Protein AF-A0A820Y041-F1 (afdb_monomer_lite)

Sequence (240 aa):
MIFIFSNISIIIFVLIKSSITKQNASIDPLYITEYFHLISTIDKPLHLKKHYGMQESSIDFYPGTMNIILSVPHDGNLRSNLPTRPKYACRKSNSTNKKCYYQNPCVSPLFKIDSKLCSIRHGRDKNTRLLALALRYELNQLLQLKPFVIINKLERSKVDMNRFIDEGTFGASNSMHAWMRYHFYLRHARELIMNNENNYGGKGLLFDIHSQDHEERWVELGYMLTSRQLSTKDYTLKSS

Foldseek 3Di:
DDDDDDDDDDPPPPPPPPPPDDDPPPPPPVVLVVVLVVLCVVFDFDDPPDDDDDPDQQKGKGAWQDQEEEEAQFQADDDDPFDFQDQFFKDAPPDPDLDGFLAPPADPPGIDTDNPRGGDDQDGQHCLVVVQSVVQVVCCVVPVTGHIYMHRNHGQRRAGLPDDLCSRHNPGSSNSSSSVVSVVSVVVNLVVLLVPCVRRVSDHYYDHGGHDDDPVPDDDDDPVDDPVRVVVPPPDPDRD

Structure (mmCIF, N/CA/C/O backbone):
data_AF-A0A820Y041-F1
#
_entry.id   AF-A0A820Y041-F1
#
loop_
_atom_site.group_PDB
_atom_site.id
_atom_site.type_symbol
_atom_site.label_atom_id
_atom_site.label_alt_id
_atom_site.label_comp_id
_atom_site.label_asym_id
_atom_site.label_entity_id
_atom_site.label_seq_id
_atom_site.pdbx_PDB_ins_code
_atom_site.Cartn_x
_atom_site.Cartn_y
_atom_site.Cartn_z
_atom_site.occupancy
_atom_site.B_iso_or_equiv
_atom_site.auth_seq_id
_atom_site.auth_comp_id
_atom_site.auth_asym_id
_atom_site.auth_atom_id
_atom_site.pdbx_PDB_model_num
ATOM 1 N N . MET A 1 1 ? 4.220 -18.882 5.326 1.00 23.16 1 MET A N 1
ATOM 2 C CA . MET A 1 1 ? 4.325 -19.599 6.609 1.00 23.16 1 MET A CA 1
ATOM 3 C C . MET A 1 1 ? 3.838 -18.647 7.688 1.00 23.16 1 MET A C 1
ATOM 5 O O . MET A 1 1 ? 4.535 -17.690 7.994 1.00 23.16 1 MET A O 1
ATOM 9 N N . ILE A 1 2 ? 2.598 -18.820 8.143 1.00 22.50 2 ILE A N 1
ATOM 10 C CA . ILE A 1 2 ? 2.068 -18.155 9.337 1.00 22.50 2 ILE A CA 1
ATOM 11 C C . ILE A 1 2 ? 1.877 -19.277 10.352 1.00 22.50 2 ILE A C 1
ATOM 13 O O . ILE A 1 2 ? 1.166 -20.236 10.067 1.00 22.50 2 ILE A O 1
ATOM 17 N N . PHE A 1 3 ? 2.536 -19.160 11.501 1.00 19.89 3 PHE A N 1
ATOM 18 C CA . PHE A 1 3 ? 2.258 -19.991 12.664 1.00 19.89 3 PHE A CA 1
ATOM 19 C C . PHE A 1 3 ? 1.003 -19.451 13.352 1.00 19.89 3 PHE A C 1
ATOM 21 O O . PHE A 1 3 ? 0.982 -18.298 13.782 1.00 19.89 3 PHE A O 1
ATOM 28 N N . ILE A 1 4 ? -0.033 -20.280 13.470 1.00 26.02 4 ILE A N 1
ATOM 29 C CA . ILE A 1 4 ? -1.162 -20.040 14.372 1.00 26.02 4 ILE A CA 1
ATOM 30 C C . ILE A 1 4 ? -1.213 -21.225 15.332 1.00 26.02 4 ILE A C 1
ATOM 32 O O . ILE A 1 4 ? -1.628 -22.319 14.960 1.00 26.02 4 ILE A O 1
ATOM 36 N N . PHE A 1 5 ? -0.785 -21.008 16.575 1.00 25.42 5 PHE A N 1
ATOM 37 C CA . PHE A 1 5 ? -1.002 -21.964 17.655 1.00 25.42 5 PHE A CA 1
ATOM 38 C C . PHE A 1 5 ? -2.423 -21.816 18.223 1.00 25.42 5 PHE A C 1
ATOM 40 O O . PHE A 1 5 ? -2.766 -20.773 18.789 1.00 25.42 5 PHE A O 1
ATOM 47 N N . SER A 1 6 ? -3.175 -22.913 18.069 1.00 29.62 6 SER A N 1
ATOM 48 C CA . SER A 1 6 ? -4.156 -23.518 18.984 1.00 29.62 6 SER A CA 1
ATOM 49 C C . SER A 1 6 ? -5.445 -22.763 19.362 1.00 29.62 6 SER A C 1
ATOM 51 O O . SER A 1 6 ? -5.428 -21.813 20.138 1.00 29.62 6 SER A O 1
ATOM 53 N N . ASN A 1 7 ? -6.548 -23.372 18.895 1.00 32.34 7 ASN A N 1
ATOM 54 C CA . ASN A 1 7 ? -7.807 -23.700 19.582 1.00 32.34 7 ASN A CA 1
ATOM 55 C C . ASN A 1 7 ? -8.621 -22.566 20.220 1.00 32.34 7 ASN A C 1
ATOM 57 O O . ASN A 1 7 ? -8.485 -22.297 21.405 1.00 32.34 7 ASN A O 1
ATOM 61 N N . ILE A 1 8 ? -9.543 -21.991 19.438 1.00 29.38 8 ILE A N 1
ATOM 62 C CA . ILE A 1 8 ? -10.985 -21.876 19.738 1.00 29.38 8 ILE A CA 1
ATOM 63 C C . ILE A 1 8 ? -11.682 -21.302 18.494 1.00 29.38 8 ILE A C 1
ATOM 65 O O . ILE A 1 8 ? -11.239 -20.323 17.895 1.00 29.38 8 ILE A O 1
ATOM 69 N N . SER A 1 9 ? -12.761 -21.965 18.093 1.00 33.91 9 SER A N 1
ATOM 70 C CA . SER A 1 9 ? -13.627 -21.617 16.972 1.00 33.91 9 SER A CA 1
ATOM 71 C C . SER A 1 9 ? -14.340 -20.284 17.192 1.00 33.91 9 SER A C 1
ATOM 73 O O . SER A 1 9 ? -15.158 -20.180 18.099 1.00 33.91 9 SER A O 1
ATOM 75 N N . ILE A 1 10 ? -14.137 -19.317 16.295 1.00 25.98 10 ILE A N 1
ATOM 76 C CA . ILE A 1 10 ? -15.169 -18.330 15.953 1.00 25.98 10 ILE A CA 1
ATOM 77 C C . ILE A 1 10 ? -15.169 -18.182 14.430 1.00 25.98 10 ILE A C 1
ATOM 79 O O . ILE A 1 10 ? -14.399 -17.424 13.845 1.00 25.98 10 ILE A O 1
ATOM 83 N N . ILE A 1 11 ? -16.048 -18.942 13.779 1.00 28.20 11 ILE A N 1
ATOM 84 C CA . ILE A 1 11 ? -16.504 -18.634 12.426 1.00 28.20 11 ILE A CA 1
ATOM 85 C C . ILE A 1 11 ? -17.482 -17.469 12.585 1.00 28.20 11 ILE A C 1
ATOM 87 O O . ILE A 1 11 ? -18.620 -17.673 13.002 1.00 28.20 11 ILE A O 1
ATOM 91 N N . ILE A 1 12 ? -17.050 -16.241 12.288 1.00 25.02 12 ILE A N 1
ATOM 92 C CA . ILE A 1 12 ? -17.992 -15.130 12.134 1.00 25.02 12 ILE A CA 1
ATOM 93 C C . ILE A 1 12 ? -18.596 -15.248 10.733 1.00 25.02 12 ILE A C 1
ATOM 95 O O . ILE A 1 12 ? -18.034 -14.764 9.753 1.00 25.02 12 ILE A O 1
ATOM 99 N N . PHE A 1 13 ? -19.762 -15.886 10.638 1.00 23.45 13 PHE A N 1
ATOM 100 C CA . PHE A 1 13 ? -20.695 -15.584 9.559 1.00 23.45 13 PHE A CA 1
ATOM 101 C C . PHE A 1 13 ? -21.255 -14.188 9.827 1.00 23.45 13 PHE A C 1
ATOM 103 O O . PHE A 1 13 ? -22.189 -14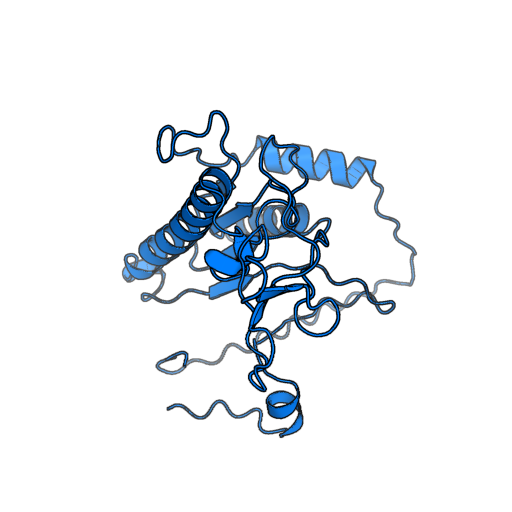.029 10.612 1.00 23.45 13 PHE A O 1
ATOM 110 N N . VAL A 1 14 ? -20.716 -13.164 9.165 1.00 24.89 14 VAL A N 1
ATOM 111 C CA . VAL A 1 14 ? -21.470 -11.919 9.009 1.00 24.89 14 VAL A CA 1
ATOM 112 C C . VAL A 1 14 ? -22.512 -12.175 7.921 1.00 24.89 14 VAL A C 1
ATOM 114 O O . VAL A 1 14 ? -22.329 -11.835 6.755 1.00 24.89 14 VAL A O 1
ATOM 117 N N . LEU A 1 15 ? -23.620 -12.816 8.294 1.00 24.14 15 LEU A N 1
ATOM 118 C CA . LEU A 1 15 ? -24.849 -12.730 7.515 1.00 24.14 15 LEU A CA 1
ATOM 119 C C . LEU A 1 15 ? -25.420 -11.330 7.741 1.00 24.14 15 LEU A C 1
ATOM 121 O O . LEU A 1 15 ? -26.281 -11.128 8.596 1.00 24.14 15 LEU A O 1
ATOM 125 N N . ILE A 1 16 ? -24.950 -10.350 6.965 1.00 28.28 16 ILE A N 1
ATOM 126 C CA . ILE A 1 16 ? -25.739 -9.137 6.770 1.00 28.28 16 ILE A CA 1
ATOM 127 C C . ILE A 1 16 ? -26.951 -9.584 5.959 1.00 28.28 16 ILE A C 1
ATOM 129 O O . ILE A 1 16 ? -26.890 -9.705 4.736 1.00 28.28 16 ILE A O 1
ATOM 133 N N . LYS A 1 17 ? -28.066 -9.865 6.638 1.00 26.47 17 LYS A N 1
ATOM 134 C CA . LYS A 1 17 ? -29.367 -9.970 5.982 1.00 26.47 17 LYS A CA 1
ATOM 135 C C . LYS A 1 17 ? -29.771 -8.553 5.590 1.00 26.47 17 LYS A C 1
ATOM 137 O O . LYS A 1 17 ? -30.574 -7.905 6.252 1.00 26.47 17 LYS A O 1
ATOM 142 N N . SER A 1 18 ? -29.142 -8.035 4.544 1.00 33.44 18 SER A N 1
ATOM 143 C CA . SER A 1 18 ? -29.555 -6.779 3.962 1.00 33.44 18 SER A CA 1
ATOM 144 C C . SER A 1 18 ? -30.796 -7.109 3.131 1.00 33.44 18 SER A C 1
ATOM 146 O O . SER A 1 18 ? -30.740 -7.669 2.040 1.00 33.44 18 SER A O 1
ATOM 148 N N . SER A 1 19 ? -31.974 -6.814 3.681 1.00 32.97 19 SER A N 1
ATOM 149 C CA . SER A 1 19 ? -33.150 -6.580 2.844 1.00 32.97 19 SER A CA 1
ATOM 150 C C . SER A 1 19 ? -32.958 -5.224 2.166 1.00 32.97 19 SER A C 1
ATOM 152 O O . SER A 1 19 ? -33.725 -4.292 2.384 1.00 32.97 19 SER A O 1
ATOM 154 N N . ILE A 1 20 ? -31.883 -5.084 1.387 1.00 37.28 20 ILE A N 1
ATOM 155 C CA . ILE A 1 20 ? -31.709 -3.951 0.494 1.00 37.28 20 ILE A CA 1
ATOM 156 C C . ILE A 1 20 ? -32.519 -4.324 -0.736 1.00 37.28 20 ILE A C 1
ATOM 158 O O . ILE A 1 20 ? -32.050 -4.970 -1.673 1.00 37.28 20 ILE A O 1
ATOM 162 N N . THR A 1 21 ? -33.793 -3.940 -0.696 1.00 35.72 21 THR A N 1
ATOM 163 C CA . THR A 1 21 ? -34.544 -3.656 -1.914 1.00 35.72 21 THR A CA 1
ATOM 164 C C . THR A 1 21 ? -33.632 -2.872 -2.843 1.00 35.72 21 THR A C 1
ATOM 166 O O . THR A 1 21 ? -33.016 -1.909 -2.391 1.00 35.72 21 THR A O 1
ATOM 169 N N . LYS A 1 22 ? -33.527 -3.301 -4.107 1.00 37.38 22 LYS A N 1
ATOM 170 C CA . LYS A 1 22 ? -32.791 -2.627 -5.185 1.00 37.38 22 LYS A CA 1
ATOM 171 C C . LYS A 1 22 ? -33.136 -1.132 -5.224 1.00 37.38 22 LYS A C 1
ATOM 173 O O . LYS A 1 22 ? -34.007 -0.707 -5.973 1.00 37.38 22 LYS A O 1
ATOM 178 N N . GLN A 1 23 ? -32.442 -0.332 -4.434 1.00 38.75 23 GLN A N 1
ATOM 179 C CA . GLN A 1 23 ? -32.304 1.090 -4.642 1.00 38.75 23 GLN A CA 1
ATOM 180 C C . GLN A 1 23 ? -30.887 1.275 -5.142 1.00 38.75 23 GLN A C 1
ATOM 182 O O . GLN A 1 23 ? -29.922 0.860 -4.501 1.00 38.75 23 GLN A O 1
ATOM 187 N N . ASN A 1 24 ? -30.782 1.882 -6.320 1.00 41.69 24 ASN A N 1
ATOM 188 C CA . ASN A 1 24 ? -29.567 2.539 -6.764 1.00 41.69 24 ASN A CA 1
ATOM 189 C C . ASN A 1 24 ? -29.270 3.662 -5.763 1.00 41.69 24 ASN A C 1
ATOM 191 O O . ASN A 1 24 ? -29.581 4.821 -6.011 1.00 41.69 24 ASN A O 1
ATOM 195 N N . ALA A 1 25 ? -28.732 3.313 -4.597 1.00 44.75 25 ALA A N 1
ATOM 196 C CA . ALA A 1 25 ? -28.224 4.271 -3.642 1.00 44.75 25 ALA A CA 1
ATOM 197 C C . ALA A 1 25 ? -26.898 4.784 -4.205 1.00 44.75 25 ALA A C 1
ATOM 199 O O . ALA A 1 25 ? -25.820 4.287 -3.880 1.00 44.75 25 ALA A O 1
ATOM 200 N N . SER A 1 26 ? -26.973 5.760 -5.110 1.00 50.03 26 SER A N 1
ATOM 201 C CA . SER A 1 26 ? -25.859 6.676 -5.298 1.00 50.03 26 SER A CA 1
ATOM 202 C C . SER A 1 26 ? -25.724 7.436 -3.984 1.00 50.03 26 SER A C 1
ATOM 204 O O . SER A 1 26 ? -26.503 8.348 -3.714 1.00 50.03 26 SER A O 1
ATOM 206 N N . ILE A 1 27 ? -24.804 7.001 -3.123 1.00 58.28 27 ILE A N 1
ATOM 207 C CA . ILE A 1 27 ? -24.465 7.761 -1.922 1.00 58.28 27 ILE A CA 1
ATOM 208 C C . ILE A 1 27 ? -24.014 9.145 -2.398 1.00 58.28 27 ILE A C 1
ATOM 210 O O . ILE A 1 27 ? -23.139 9.239 -3.262 1.00 58.28 27 ILE A O 1
ATOM 214 N N . ASP A 1 28 ? -24.643 10.195 -1.872 1.00 68.81 28 ASP A N 1
ATOM 215 C CA . ASP A 1 28 ? -24.335 11.575 -2.235 1.00 68.81 28 ASP A CA 1
ATOM 216 C C . ASP A 1 28 ? -22.838 11.858 -1.980 1.00 68.81 28 ASP A C 1
ATOM 218 O O . ASP A 1 28 ? -22.362 11.688 -0.849 1.00 68.81 28 ASP A O 1
ATOM 222 N N . PRO A 1 29 ? -22.063 12.274 -3.002 1.00 70.00 29 PRO A N 1
ATOM 223 C CA . PRO A 1 29 ? -20.668 12.667 -2.830 1.00 70.00 29 PRO A CA 1
ATOM 224 C C . PRO A 1 29 ? -20.462 13.732 -1.744 1.00 70.00 29 PRO A C 1
ATOM 226 O O . PRO A 1 29 ? -19.405 13.749 -1.106 1.00 70.00 29 PRO A O 1
ATOM 229 N N . LEU A 1 30 ? -21.455 14.598 -1.511 1.00 72.06 30 LEU A N 1
ATOM 230 C CA . LEU A 1 30 ? -21.412 15.606 -0.456 1.00 72.06 30 LEU A CA 1
ATOM 231 C C . LEU A 1 30 ? -21.472 14.956 0.930 1.00 72.06 30 LEU A C 1
ATOM 233 O O . LEU A 1 30 ? -20.612 15.239 1.761 1.00 72.06 30 LEU A O 1
ATOM 237 N N . TYR A 1 31 ? -22.379 13.997 1.135 1.00 72.44 31 TYR A N 1
ATOM 238 C CA . TYR A 1 31 ? -22.470 13.219 2.375 1.00 72.44 31 TYR A CA 1
ATOM 239 C C . TYR A 1 31 ? -21.168 12.465 2.676 1.00 72.44 31 TYR A C 1
ATOM 241 O O . TYR A 1 31 ? -20.671 12.496 3.800 1.00 72.44 31 TYR A O 1
ATOM 249 N N . ILE A 1 32 ? -20.558 11.835 1.664 1.00 69.00 32 ILE A N 1
ATOM 250 C CA . ILE A 1 32 ? -19.256 11.165 1.823 1.00 69.00 32 ILE A CA 1
ATOM 251 C C . ILE A 1 32 ? -18.174 12.164 2.240 1.00 69.00 32 ILE A C 1
ATOM 253 O O . ILE A 1 32 ? -17.335 11.857 3.088 1.00 69.00 32 ILE A O 1
ATOM 257 N N . THR A 1 33 ? -18.181 13.353 1.639 1.00 73.75 33 THR A N 1
ATOM 258 C CA . THR A 1 33 ? -17.196 14.398 1.926 1.00 73.75 33 THR A CA 1
ATOM 259 C C . THR A 1 33 ? -17.356 14.930 3.346 1.00 73.75 33 THR A C 1
ATOM 261 O O . THR A 1 33 ? -16.364 15.034 4.065 1.00 73.75 33 THR A O 1
ATOM 264 N N . GLU A 1 34 ? -18.585 15.211 3.777 1.00 77.06 34 GLU A N 1
ATOM 265 C CA . GLU A 1 34 ? -18.897 15.668 5.134 1.00 77.06 34 GLU A CA 1
ATOM 266 C C . GLU A 1 34 ? -18.567 14.605 6.183 1.00 77.06 34 GLU A C 1
ATOM 268 O O . GLU A 1 34 ? -17.903 14.902 7.176 1.00 77.06 34 GLU A O 1
ATOM 273 N N . TYR A 1 35 ? -18.941 13.348 5.934 1.00 75.62 35 TYR A N 1
ATOM 274 C CA . TYR A 1 35 ? -18.629 12.227 6.818 1.00 75.62 35 TYR A CA 1
ATOM 275 C C . TYR A 1 35 ? -17.116 11.995 6.928 1.00 75.62 35 TYR A C 1
ATOM 277 O O . TYR A 1 35 ? -16.576 11.851 8.027 1.00 75.62 35 TYR A O 1
ATOM 285 N N . PHE A 1 36 ? -16.390 12.040 5.806 1.00 77.00 36 PHE A N 1
ATOM 286 C CA . PHE A 1 36 ? -14.931 11.955 5.822 1.00 77.00 36 PHE A CA 1
ATOM 287 C C . PHE A 1 36 ? -14.303 13.133 6.575 1.00 77.00 36 PHE A C 1
ATOM 289 O O . PHE A 1 36 ? -13.382 12.939 7.374 1.00 77.00 36 PHE A O 1
ATOM 296 N N . HIS A 1 37 ? -14.811 14.348 6.351 1.00 76.81 37 HIS A N 1
ATOM 297 C CA . HIS A 1 37 ? -14.350 15.533 7.060 1.00 76.81 37 HIS A CA 1
ATOM 298 C C . HIS A 1 37 ? -14.553 15.364 8.571 1.00 76.81 37 HIS A C 1
ATOM 300 O O . HIS A 1 37 ? -13.606 15.592 9.325 1.00 76.81 37 HIS A O 1
ATOM 306 N N . LEU A 1 38 ? -15.723 14.901 9.007 1.00 78.00 38 LEU A N 1
ATOM 307 C CA . LEU A 1 38 ? -16.036 14.642 10.410 1.00 78.00 38 LEU A CA 1
ATOM 308 C C . LEU A 1 38 ? -15.089 13.611 11.041 1.00 78.00 38 LEU A C 1
ATOM 310 O O . LEU A 1 38 ? -14.542 13.849 12.116 1.00 78.00 38 LEU A O 1
ATOM 314 N N . ILE A 1 39 ? -14.837 12.480 10.375 1.00 76.56 39 ILE A N 1
ATOM 315 C CA . ILE A 1 39 ? -13.917 11.467 10.916 1.00 76.56 39 ILE A CA 1
ATOM 316 C C . ILE A 1 39 ? -12.503 12.042 11.047 1.00 76.56 39 ILE A C 1
ATOM 318 O O . ILE A 1 39 ? -11.849 11.863 12.076 1.00 76.56 39 ILE A O 1
ATOM 322 N N . SER A 1 40 ? -12.041 12.767 10.026 1.00 71.06 40 SER A N 1
ATOM 323 C CA . SER A 1 40 ? -10.687 13.331 9.999 1.00 71.06 40 SER A CA 1
ATOM 324 C C . SER A 1 40 ? -10.452 14.463 11.011 1.00 71.06 40 SER A C 1
ATOM 326 O O . SER A 1 40 ? -9.302 14.757 11.344 1.00 71.06 40 SER A O 1
ATOM 328 N N . THR A 1 41 ? -11.506 15.114 11.519 1.00 74.06 41 THR A N 1
ATOM 329 C CA . THR A 1 41 ? -11.378 16.139 12.570 1.00 74.06 41 THR A CA 1
ATOM 330 C C . THR A 1 41 ? -11.326 15.539 13.968 1.00 74.06 41 THR A C 1
ATOM 332 O O . THR A 1 41 ? -10.614 16.075 14.822 1.00 74.06 41 THR A O 1
ATOM 335 N N . ILE A 1 42 ? -12.040 14.432 14.191 1.00 74.94 42 ILE A N 1
ATOM 336 C CA . ILE A 1 42 ? -12.128 13.738 15.483 1.00 74.94 42 ILE A CA 1
ATOM 337 C C . ILE A 1 42 ? -10.889 12.872 15.740 1.00 74.94 42 ILE A C 1
ATOM 339 O O . ILE A 1 42 ? -10.395 12.819 16.867 1.00 74.94 42 ILE A O 1
ATOM 343 N N . ASP A 1 43 ? -10.373 12.193 14.715 1.00 78.19 43 ASP A N 1
ATOM 344 C CA . ASP A 1 43 ? -9.204 11.318 14.822 1.00 78.19 43 ASP A CA 1
ATOM 345 C C . ASP A 1 43 ? -8.083 11.861 13.936 1.00 78.19 43 ASP A C 1
ATOM 347 O O . ASP A 1 43 ? -8.217 11.927 12.714 1.00 78.19 43 ASP A O 1
ATOM 351 N N . LYS A 1 44 ? -6.979 12.290 14.554 1.00 83.25 44 LYS A N 1
ATOM 352 C CA . LYS A 1 44 ? -5.855 12.907 13.844 1.00 83.25 44 LYS A CA 1
ATOM 353 C C . LYS A 1 44 ? -4.671 11.950 13.777 1.00 83.25 44 LYS A C 1
ATOM 355 O O . LYS A 1 44 ? -4.361 11.293 14.774 1.00 83.25 44 LYS A O 1
ATOM 360 N N . PRO A 1 45 ? -3.958 11.906 12.641 1.00 85.44 45 PRO A N 1
ATOM 361 C CA . PRO A 1 45 ? -2.758 11.101 12.540 1.00 85.44 45 PRO A CA 1
ATOM 362 C C . PRO A 1 45 ? -1.655 11.654 13.446 1.00 85.44 45 PRO A C 1
ATOM 364 O O . PRO A 1 45 ? -1.450 12.864 13.571 1.00 85.44 45 PRO A O 1
ATOM 367 N N . LEU A 1 46 ? -0.893 10.744 14.042 1.00 82.62 46 LEU A N 1
ATOM 368 C CA . LEU A 1 46 ? 0.342 11.064 14.727 1.00 82.62 46 LEU A CA 1
ATOM 369 C C . LEU A 1 46 ? 1.430 11.322 13.681 1.00 82.62 46 LEU A C 1
ATOM 371 O O . LEU A 1 46 ? 1.925 10.411 13.014 1.00 82.62 46 LEU A O 1
ATOM 375 N N . HIS A 1 47 ? 1.851 12.575 13.574 1.00 70.50 47 HIS A N 1
ATOM 376 C CA . HIS A 1 47 ? 3.031 12.930 12.803 1.00 70.50 47 HIS A CA 1
ATOM 377 C C . HIS A 1 47 ? 4.256 12.841 13.703 1.00 70.50 47 HIS A C 1
ATOM 379 O O . HIS A 1 47 ? 4.482 13.709 14.547 1.00 70.50 47 HIS A O 1
ATOM 385 N N . LEU A 1 48 ? 5.075 11.807 13.503 1.00 61.38 48 LEU A N 1
ATOM 386 C CA . LEU A 1 48 ? 6.403 11.781 14.105 1.00 61.38 48 LEU A CA 1
ATOM 387 C C . LEU A 1 48 ? 7.226 12.874 13.417 1.00 61.38 48 LEU A C 1
ATOM 389 O O . LEU A 1 48 ? 7.749 12.690 12.315 1.00 61.38 48 LEU A O 1
ATOM 393 N N . LYS A 1 49 ? 7.284 14.058 14.037 1.00 53.69 49 LYS A N 1
ATOM 394 C CA . LYS A 1 49 ? 8.160 15.130 13.571 1.00 53.69 49 LYS A CA 1
ATOM 395 C C . LYS A 1 49 ? 9.593 14.592 13.606 1.00 53.69 49 LYS A C 1
ATOM 397 O O . LYS A 1 49 ? 10.066 14.162 14.651 1.00 53.69 49 LYS A O 1
ATOM 402 N N . LYS A 1 50 ? 10.290 14.720 12.469 1.00 50.56 50 LYS A N 1
ATOM 403 C CA . LYS A 1 50 ? 11.762 14.694 12.367 1.00 50.56 50 LYS A CA 1
ATOM 404 C C . LYS A 1 50 ? 12.463 13.331 12.213 1.00 50.56 50 LYS A C 1
ATOM 406 O O . LYS A 1 50 ? 13.589 13.172 12.670 1.00 50.56 50 LYS A O 1
ATOM 411 N N . HIS A 1 51 ? 11.901 12.399 11.444 1.00 52.81 51 HIS A N 1
ATOM 412 C CA . HIS A 1 51 ? 12.717 11.339 10.832 1.00 52.81 51 HIS A CA 1
ATOM 413 C C . HIS A 1 51 ? 12.615 11.363 9.305 1.00 52.81 51 HIS A C 1
ATOM 415 O O . HIS A 1 51 ? 11.519 11.455 8.759 1.00 52.81 51 HIS A O 1
ATOM 421 N N . TYR A 1 52 ? 13.771 11.303 8.634 1.00 54.22 52 TYR A N 1
ATOM 422 C CA . TYR A 1 52 ? 13.975 11.235 7.174 1.00 54.22 52 TYR A CA 1
ATOM 423 C C . TYR A 1 52 ? 13.737 12.511 6.335 1.00 54.22 52 TYR A C 1
ATOM 425 O O . TYR A 1 52 ? 13.390 12.405 5.163 1.00 54.22 52 TYR A O 1
ATOM 433 N N . GLY A 1 53 ? 13.911 13.713 6.900 1.00 52.16 53 GLY A N 1
ATOM 434 C CA . GLY A 1 53 ? 14.163 14.942 6.116 1.00 52.16 53 GLY A CA 1
ATOM 435 C C . GLY A 1 53 ? 13.059 15.455 5.171 1.00 52.16 53 GLY A C 1
ATOM 436 O O . GLY A 1 53 ? 13.331 16.331 4.359 1.00 52.16 53 GLY A O 1
ATOM 437 N N . MET A 1 54 ? 11.826 14.946 5.249 1.00 57.72 54 MET A N 1
ATOM 438 C CA . MET A 1 54 ? 10.706 15.453 4.440 1.00 57.72 54 MET A CA 1
ATOM 439 C C . MET A 1 54 ? 10.018 16.637 5.133 1.00 57.72 54 MET A C 1
ATOM 441 O O . MET A 1 54 ? 9.778 16.576 6.339 1.00 57.72 54 MET A O 1
ATOM 445 N N . GLN A 1 55 ? 9.678 17.683 4.368 1.00 53.88 55 GLN A N 1
ATOM 446 C CA . GLN A 1 55 ? 8.990 18.886 4.869 1.00 53.88 55 GLN A CA 1
ATOM 447 C C . GLN A 1 55 ? 7.575 18.597 5.398 1.00 53.88 55 GLN A C 1
ATOM 449 O O . GLN A 1 55 ? 7.176 19.184 6.400 1.00 53.88 55 GLN A O 1
ATOM 454 N N . GLU A 1 56 ? 6.848 17.658 4.785 1.00 63.84 56 GLU A N 1
ATOM 455 C CA . GLU A 1 56 ? 5.509 17.234 5.210 1.00 63.84 56 GLU A CA 1
ATOM 456 C C . GLU A 1 56 ? 5.425 15.710 5.363 1.00 63.84 56 GLU A C 1
ATOM 458 O O . GLU A 1 56 ? 6.100 14.950 4.660 1.00 63.84 56 GLU A O 1
ATOM 463 N N . SER A 1 57 ? 4.583 15.238 6.288 1.00 75.31 57 SER A N 1
ATOM 464 C CA . SER A 1 57 ? 4.372 13.802 6.489 1.00 75.31 57 SER A CA 1
ATOM 465 C C . SER A 1 57 ? 3.579 13.235 5.317 1.00 75.31 57 SER A C 1
ATOM 467 O O . SER A 1 57 ? 2.373 13.440 5.228 1.00 75.31 57 SER A O 1
ATOM 469 N N . SER A 1 58 ? 4.239 12.502 4.420 1.00 88.62 58 SER A N 1
ATOM 470 C CA . SER A 1 58 ? 3.586 11.834 3.285 1.00 88.62 58 SER A CA 1
ATOM 471 C C . SER A 1 58 ? 2.843 10.553 3.679 1.00 88.62 58 SER A C 1
ATOM 473 O O . SER A 1 58 ? 2.112 9.990 2.868 1.00 88.62 58 SER A O 1
ATOM 475 N N . ILE A 1 59 ? 3.055 10.091 4.911 1.00 92.75 59 ILE A N 1
ATOM 476 C CA . ILE A 1 59 ? 2.425 8.917 5.508 1.00 92.75 59 ILE A CA 1
ATOM 477 C C . ILE A 1 59 ? 1.626 9.387 6.718 1.00 92.75 59 ILE A C 1
ATOM 479 O O . ILE A 1 59 ? 2.148 10.155 7.530 1.00 92.75 59 ILE A O 1
ATOM 483 N N . ASP A 1 60 ? 0.390 8.929 6.840 1.00 93.31 60 ASP A N 1
ATOM 484 C CA . ASP A 1 60 ? -0.415 9.127 8.038 1.00 93.31 60 ASP A CA 1
ATOM 485 C C . ASP A 1 60 ? -0.392 7.849 8.874 1.00 93.31 60 ASP A C 1
ATOM 487 O O . ASP A 1 60 ? -0.573 6.749 8.349 1.00 93.31 60 ASP A O 1
ATOM 491 N N . PHE A 1 61 ? -0.165 8.002 10.176 1.00 93.56 61 PHE A N 1
ATOM 492 C CA . PHE A 1 61 ? -0.207 6.916 11.147 1.00 93.56 61 PHE A CA 1
ATOM 493 C C . PHE A 1 61 ? -1.232 7.241 12.226 1.00 93.56 61 PHE A C 1
ATOM 495 O O . PHE A 1 61 ? -1.082 8.224 12.945 1.00 93.56 61 PHE A O 1
ATOM 502 N N . TYR A 1 62 ? -2.258 6.412 12.355 1.00 95.00 62 TYR A N 1
ATOM 503 C CA . TYR A 1 62 ? -3.266 6.515 13.400 1.00 95.00 62 TYR A CA 1
ATOM 504 C C . TYR A 1 62 ? -2.998 5.412 14.431 1.00 95.00 62 TYR A C 1
ATOM 506 O O . TYR A 1 62 ? -3.127 4.228 14.095 1.00 95.00 62 TYR A O 1
ATOM 514 N N . PRO A 1 63 ? -2.612 5.757 15.673 1.00 93.31 63 PRO A N 1
ATOM 515 C CA . PRO A 1 63 ? -2.341 4.768 16.714 1.00 93.31 63 PRO A CA 1
ATOM 516 C C . PRO A 1 63 ? -3.615 4.004 17.089 1.00 93.31 63 PRO A C 1
ATOM 518 O O . PRO A 1 63 ? -4.713 4.561 17.042 1.00 93.31 63 PRO A O 1
ATOM 521 N N . GLY A 1 64 ? -3.486 2.727 17.437 1.00 92.69 64 GLY A N 1
ATOM 522 C CA . GLY A 1 64 ? -4.600 1.832 17.745 1.00 92.69 64 GLY A CA 1
ATOM 523 C C . GLY A 1 64 ? -4.605 1.334 19.190 1.00 92.69 64 GLY A C 1
ATOM 524 O O . GLY A 1 64 ? -3.617 1.445 19.911 1.00 92.69 64 GLY A O 1
ATOM 525 N N . THR A 1 65 ? -5.744 0.775 19.590 1.00 93.31 65 THR A N 1
ATOM 526 C CA . THR A 1 65 ? -6.010 0.128 20.882 1.00 93.31 65 THR A CA 1
ATOM 527 C C . THR A 1 65 ? -6.561 -1.296 20.725 1.00 93.31 65 THR A C 1
ATOM 529 O O . THR A 1 65 ? -6.956 -1.913 21.712 1.00 93.31 65 THR A O 1
ATOM 532 N N . MET A 1 66 ? -6.551 -1.863 19.514 1.00 93.25 66 MET A N 1
ATOM 533 C CA . MET A 1 66 ? -6.810 -3.290 19.260 1.00 93.25 66 MET A CA 1
ATOM 534 C C . MET A 1 66 ? -5.712 -3.919 18.405 1.00 93.25 66 MET A C 1
ATOM 536 O O . MET A 1 66 ? -4.917 -3.229 17.768 1.00 93.25 66 MET A O 1
ATOM 540 N N . ASN A 1 67 ? -5.728 -5.244 18.325 1.00 94.81 67 ASN A N 1
ATOM 541 C CA . ASN A 1 67 ? -4.783 -6.048 17.563 1.00 94.81 67 ASN A CA 1
ATOM 542 C C . ASN A 1 67 ? -5.070 -6.124 16.053 1.00 94.81 67 ASN A C 1
ATOM 544 O O . ASN A 1 67 ? -4.802 -7.141 15.414 1.00 94.81 67 ASN A O 1
ATOM 548 N N . ILE A 1 68 ? -5.595 -5.046 15.475 1.00 96.06 68 ILE A N 1
ATOM 549 C CA . ILE A 1 68 ? -5.867 -4.934 14.042 1.00 96.06 68 ILE A CA 1
ATOM 550 C C . ILE A 1 68 ? -5.045 -3.784 13.464 1.00 96.06 68 ILE A C 1
ATOM 552 O O . ILE A 1 68 ? -5.024 -2.688 14.023 1.00 96.06 68 ILE A O 1
ATOM 556 N N . ILE A 1 69 ? -4.394 -4.033 12.329 1.00 97.38 69 ILE A N 1
ATOM 557 C CA . ILE A 1 69 ? -3.671 -3.044 11.528 1.00 97.38 69 ILE A CA 1
ATOM 558 C C . ILE A 1 69 ? -4.357 -2.930 10.166 1.00 97.38 69 ILE A C 1
ATOM 560 O O . ILE A 1 69 ? -4.505 -3.925 9.464 1.00 97.38 69 ILE A O 1
ATOM 564 N N . LEU A 1 70 ? -4.731 -1.718 9.768 1.00 97.62 70 LEU A N 1
ATOM 565 C CA . LEU A 1 70 ? -5.236 -1.390 8.438 1.00 97.62 70 LEU A CA 1
ATOM 566 C C . LEU A 1 70 ? -4.126 -0.681 7.64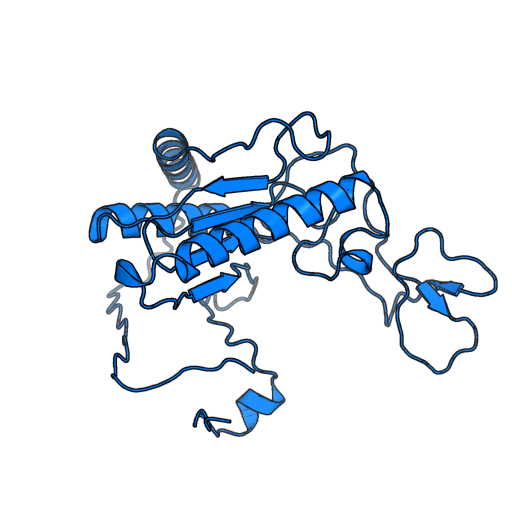4 1.00 97.62 70 LEU A C 1
ATOM 568 O O . LEU A 1 70 ? -3.681 0.408 8.011 1.00 97.62 70 LEU A O 1
ATOM 572 N N . SER A 1 71 ? -3.666 -1.313 6.568 1.00 97.38 71 SER A N 1
ATOM 573 C CA . SER A 1 71 ? -2.660 -0.813 5.625 1.00 97.38 71 SER A CA 1
ATOM 574 C C . SER A 1 71 ? -3.369 -0.259 4.391 1.00 97.38 71 SER A C 1
ATOM 576 O O . SER A 1 71 ? -4.180 -0.955 3.793 1.00 97.38 71 SER A O 1
ATOM 578 N N . VAL A 1 72 ? -3.090 0.991 4.014 1.00 97.56 72 VAL A N 1
ATOM 579 C CA . VAL A 1 72 ? -3.641 1.641 2.812 1.00 97.56 72 VAL A CA 1
ATOM 580 C C . VAL A 1 72 ? -2.482 2.160 1.953 1.00 97.56 72 VAL A C 1
ATOM 582 O O . VAL A 1 72 ? -2.057 3.316 2.094 1.00 97.56 72 VAL A O 1
ATOM 585 N N . PRO A 1 73 ? -1.929 1.321 1.063 1.00 97.12 73 PRO A N 1
ATOM 586 C CA . PRO A 1 73 ? -0.714 1.660 0.331 1.00 97.12 73 PRO A CA 1
ATOM 587 C C . PRO A 1 73 ? -0.970 2.548 -0.897 1.00 97.12 73 PRO A C 1
ATOM 589 O O . PRO A 1 73 ? -0.061 3.272 -1.314 1.00 97.12 73 PRO A O 1
ATOM 592 N N . HIS A 1 74 ? -2.166 2.502 -1.503 1.00 95.69 74 HIS A N 1
ATOM 593 C CA . HIS A 1 74 ? -2.396 2.999 -2.873 1.00 95.69 74 HIS A CA 1
ATOM 594 C C . HIS A 1 74 ? -3.522 4.039 -3.035 1.00 95.69 74 HIS A C 1
ATOM 596 O O . HIS A 1 74 ? -3.797 4.422 -4.170 1.00 95.69 74 HIS A O 1
ATOM 602 N N . ASP A 1 75 ? -4.131 4.571 -1.964 1.00 94.44 75 ASP A N 1
ATOM 603 C CA . ASP A 1 75 ? -5.127 5.664 -2.086 1.00 94.44 75 ASP A CA 1
ATOM 604 C C . ASP A 1 75 ? -4.502 7.031 -2.398 1.00 94.44 75 ASP A C 1
ATOM 606 O O . ASP A 1 75 ? -5.214 7.971 -2.737 1.00 94.44 75 ASP A O 1
ATOM 610 N N . GLY A 1 76 ? -3.190 7.195 -2.247 1.00 93.31 76 GLY A N 1
ATOM 611 C CA . GLY A 1 76 ? -2.550 8.504 -2.287 1.00 93.31 76 GLY A CA 1
ATOM 612 C C . GLY A 1 76 ? -2.708 9.273 -3.607 1.00 93.31 76 GLY A C 1
ATOM 613 O O . GLY A 1 76 ? -2.575 8.718 -4.698 1.00 93.31 76 GLY A O 1
ATOM 614 N N . ASN A 1 77 ? -2.962 10.580 -3.501 1.00 92.62 77 ASN A N 1
ATOM 615 C CA . ASN A 1 77 ? -2.987 11.545 -4.609 1.00 92.62 77 ASN A CA 1
ATOM 616 C C . ASN A 1 77 ? -2.220 12.846 -4.301 1.00 92.62 77 ASN A C 1
ATOM 618 O O . ASN A 1 77 ? -2.385 13.847 -5.001 1.00 92.62 77 ASN A O 1
ATOM 622 N N . LEU A 1 78 ? -1.411 12.849 -3.238 1.00 90.31 78 LEU A N 1
ATOM 623 C CA . LEU A 1 78 ? -0.587 13.984 -2.853 1.00 90.31 78 LEU A CA 1
ATOM 624 C C . LEU A 1 78 ? 0.430 14.261 -3.958 1.00 90.31 78 LEU A C 1
ATOM 626 O O . LEU A 1 78 ? 1.334 13.455 -4.212 1.00 90.31 78 LEU A O 1
ATOM 630 N N . ARG A 1 79 ? 0.293 15.429 -4.588 1.00 80.06 79 ARG A N 1
ATOM 631 C CA . ARG A 1 79 ? 1.292 15.940 -5.524 1.00 80.06 79 ARG A CA 1
ATOM 632 C C . ARG A 1 79 ? 2.595 16.147 -4.765 1.00 80.06 79 ARG A C 1
ATOM 634 O O . ARG A 1 79 ? 2.632 16.827 -3.747 1.00 80.06 79 ARG A O 1
ATOM 641 N N . SER A 1 80 ? 3.663 15.554 -5.274 1.00 85.38 80 SER A N 1
ATOM 642 C CA . SER A 1 80 ? 5.004 15.683 -4.715 1.00 85.38 80 SER A CA 1
ATOM 643 C C . SER A 1 80 ? 6.009 15.928 -5.832 1.00 85.38 80 SER A C 1
ATOM 645 O O . SER A 1 80 ? 5.783 15.562 -6.988 1.00 85.38 80 SER A O 1
ATOM 647 N N . ASN A 1 81 ? 7.148 16.513 -5.473 1.00 87.94 81 ASN A N 1
ATOM 648 C CA . ASN A 1 81 ? 8.307 16.665 -6.352 1.00 87.94 81 ASN A CA 1
ATOM 649 C C . ASN A 1 81 ? 9.111 15.360 -6.518 1.00 87.94 81 ASN A C 1
ATOM 651 O O . ASN A 1 81 ? 10.196 15.378 -7.097 1.00 87.94 81 ASN A O 1
ATOM 655 N N . LEU A 1 82 ? 8.604 14.229 -6.011 1.00 90.56 82 LEU A N 1
ATOM 656 C CA . LEU A 1 82 ? 9.241 12.931 -6.189 1.00 90.56 82 LEU A CA 1
ATOM 657 C C . LEU A 1 82 ? 9.287 12.552 -7.676 1.00 90.56 82 LEU A C 1
ATOM 659 O O . LEU A 1 82 ? 8.341 12.850 -8.425 1.00 90.56 82 LEU A O 1
ATOM 663 N N . PRO A 1 83 ? 10.347 11.858 -8.120 1.00 92.94 83 PRO A N 1
ATOM 664 C CA . PRO A 1 83 ? 10.400 11.343 -9.476 1.00 92.94 83 PRO A CA 1
ATOM 665 C C . PRO A 1 83 ? 9.281 10.323 -9.698 1.00 92.94 83 PRO A C 1
ATOM 667 O O . PRO A 1 83 ? 8.937 9.531 -8.822 1.00 92.94 83 PRO A O 1
ATOM 670 N N . THR A 1 84 ? 8.695 10.355 -10.890 1.00 95.31 84 THR A N 1
ATOM 671 C CA . THR A 1 84 ? 7.748 9.324 -11.319 1.00 95.31 84 THR A CA 1
ATOM 672 C C . THR A 1 84 ? 8.524 8.071 -11.713 1.00 95.31 84 THR A C 1
ATOM 674 O O . THR A 1 84 ? 9.497 8.156 -12.464 1.00 95.31 84 THR A O 1
ATOM 677 N N . ARG A 1 85 ? 8.087 6.904 -11.234 1.00 96.06 85 ARG A N 1
ATOM 678 C CA . ARG A 1 85 ? 8.653 5.611 -11.621 1.00 96.06 85 ARG A CA 1
ATOM 679 C C . ARG A 1 85 ? 8.453 5.372 -13.127 1.00 96.06 85 ARG A C 1
ATOM 681 O O . ARG A 1 85 ? 7.414 5.753 -13.679 1.00 96.06 85 ARG A O 1
ATOM 688 N N . PRO A 1 86 ? 9.423 4.755 -13.821 1.00 95.62 86 PRO A N 1
ATOM 689 C CA . PRO A 1 86 ? 9.253 4.356 -15.213 1.00 95.62 86 PRO A CA 1
ATOM 690 C C . PRO A 1 86 ? 8.059 3.417 -15.396 1.00 95.62 86 PRO A C 1
ATOM 692 O O . PRO A 1 86 ? 7.786 2.576 -14.545 1.00 95.62 86 PRO A O 1
ATOM 695 N N . LYS A 1 87 ? 7.402 3.482 -16.562 1.00 95.75 87 LYS A N 1
ATOM 696 C CA . LYS A 1 87 ? 6.340 2.521 -16.926 1.00 95.75 87 LYS A CA 1
ATOM 697 C C . LYS A 1 87 ? 6.857 1.085 -17.072 1.00 95.75 87 LYS A C 1
ATOM 699 O O . LYS A 1 87 ? 6.069 0.145 -16.990 1.00 95.75 87 LYS A O 1
ATOM 704 N N . TYR A 1 88 ? 8.158 0.921 -17.303 1.00 96.12 88 TYR A N 1
ATOM 705 C CA . TYR A 1 88 ? 8.802 -0.360 -17.567 1.00 96.12 88 TYR A CA 1
ATOM 706 C C . TYR A 1 88 ? 10.165 -0.411 -16.876 1.00 96.12 88 TYR A C 1
ATOM 708 O O . TYR A 1 88 ? 10.921 0.558 -16.949 1.00 96.12 88 TYR A O 1
ATOM 716 N N . ALA A 1 89 ? 10.491 -1.535 -16.243 1.00 95.75 89 ALA A N 1
ATOM 717 C CA . ALA A 1 89 ? 11.828 -1.788 -15.718 1.00 95.75 89 ALA A CA 1
ATOM 718 C C . ALA A 1 89 ? 12.760 -2.387 -16.787 1.00 95.75 89 ALA A C 1
ATOM 720 O O . ALA A 1 89 ? 12.368 -2.677 -17.923 1.00 95.75 89 ALA A O 1
ATOM 721 N N . CYS A 1 90 ? 14.027 -2.544 -16.415 1.00 95.19 90 CYS A N 1
ATOM 722 C CA . CYS A 1 90 ? 15.072 -3.016 -17.307 1.00 95.19 90 CYS A CA 1
ATOM 723 C C . CYS A 1 90 ? 15.208 -4.541 -17.273 1.00 95.19 90 CYS A C 1
ATOM 725 O O . CYS A 1 90 ? 14.929 -5.189 -16.266 1.00 95.19 90 CYS A O 1
ATOM 727 N N . ARG A 1 91 ? 15.744 -5.114 -18.348 1.00 94.81 91 ARG A N 1
ATOM 728 C CA . ARG A 1 91 ? 16.156 -6.515 -18.438 1.00 94.81 91 ARG A CA 1
ATOM 729 C C . ARG A 1 91 ? 17.568 -6.603 -18.990 1.00 94.81 91 ARG A C 1
ATOM 731 O O . ARG A 1 91 ? 17.943 -5.816 -19.857 1.00 94.81 91 ARG A O 1
ATOM 738 N N . LYS A 1 92 ? 18.344 -7.577 -18.514 1.00 94.44 92 LYS A N 1
ATOM 739 C CA . LYS A 1 92 ? 19.682 -7.841 -19.046 1.00 94.44 92 LYS A CA 1
ATOM 740 C C . LYS A 1 92 ? 19.593 -8.220 -20.530 1.00 94.44 92 LYS A C 1
ATOM 742 O O . LYS A 1 92 ? 18.852 -9.135 -20.904 1.00 94.44 92 LYS A O 1
ATOM 747 N N . SER A 1 93 ? 20.345 -7.518 -21.369 1.00 90.75 93 SER A N 1
ATOM 748 C CA . SER A 1 93 ? 20.460 -7.798 -22.799 1.00 90.75 93 SER A CA 1
ATOM 749 C C . SER A 1 93 ? 21.001 -9.208 -23.020 1.00 90.75 93 SER A C 1
ATOM 751 O O . SER A 1 93 ? 21.843 -9.686 -22.262 1.00 90.75 93 SER A O 1
ATOM 753 N N . ASN A 1 94 ? 20.478 -9.891 -24.040 1.00 86.56 94 ASN A N 1
ATOM 754 C CA . ASN A 1 94 ? 20.874 -11.249 -24.443 1.00 86.56 94 ASN A CA 1
ATOM 755 C C . ASN A 1 94 ? 20.793 -12.319 -23.337 1.00 86.56 94 ASN A C 1
ATOM 757 O O . ASN A 1 94 ? 21.328 -13.410 -23.490 1.00 86.56 94 ASN A O 1
ATOM 761 N N . SER A 1 95 ? 20.099 -12.042 -22.229 1.00 86.00 95 SER A N 1
ATOM 762 C CA . SER A 1 95 ? 19.829 -13.043 -21.202 1.00 86.00 95 SER A CA 1
ATOM 763 C C . SER A 1 95 ? 18.534 -13.790 -21.506 1.00 86.00 95 SER A C 1
ATOM 765 O O . SER A 1 95 ? 17.546 -13.187 -21.929 1.00 86.00 95 SER A O 1
ATOM 767 N N . THR A 1 96 ? 18.516 -15.093 -21.243 1.00 86.69 96 THR A N 1
ATOM 768 C CA . THR A 1 96 ? 17.290 -15.905 -21.200 1.00 86.69 96 THR A CA 1
ATOM 769 C C . THR A 1 96 ? 16.542 -15.746 -19.873 1.00 86.69 96 THR A C 1
ATOM 771 O O . THR A 1 96 ? 15.375 -16.122 -19.771 1.00 86.69 96 THR A O 1
ATOM 774 N N . ASN A 1 97 ? 17.178 -15.146 -18.858 1.00 87.06 97 ASN A N 1
ATOM 775 C CA . ASN A 1 97 ? 16.553 -14.884 -17.570 1.00 87.06 97 ASN A CA 1
ATOM 776 C C . ASN A 1 97 ? 15.488 -13.778 -17.706 1.00 87.06 97 ASN A C 1
ATOM 778 O O . ASN A 1 97 ? 15.747 -12.700 -18.249 1.00 87.06 97 ASN A O 1
ATOM 782 N N . LYS A 1 98 ? 14.288 -14.050 -17.180 1.00 87.94 98 LYS A N 1
ATOM 783 C CA . LYS A 1 98 ? 13.129 -13.142 -17.172 1.00 87.94 98 LYS A CA 1
ATOM 784 C C . LYS A 1 98 ? 13.134 -12.156 -15.991 1.00 87.94 98 LYS A C 1
ATOM 786 O O . LYS A 1 98 ? 12.108 -11.557 -15.694 1.00 87.94 98 LYS A O 1
ATOM 791 N N . LYS A 1 99 ? 14.267 -11.994 -15.302 1.00 93.44 99 LYS A N 1
ATOM 792 C CA . LYS A 1 99 ? 14.411 -11.077 -14.165 1.00 93.44 99 LYS A CA 1
ATOM 793 C C . LYS A 1 99 ? 14.354 -9.608 -14.603 1.00 93.44 99 LYS A C 1
ATOM 795 O O . LYS A 1 99 ? 15.088 -9.197 -15.505 1.00 93.44 99 LYS A O 1
ATOM 800 N N . CYS A 1 100 ? 13.532 -8.829 -13.904 1.00 95.25 100 CYS A N 1
ATOM 801 C CA . CYS A 1 100 ? 13.461 -7.375 -14.023 1.00 95.25 100 CYS A CA 1
ATOM 802 C C . CYS A 1 100 ? 14.464 -6.692 -13.080 1.00 95.25 100 CYS A C 1
ATOM 804 O O . CYS A 1 100 ? 14.750 -7.187 -11.990 1.00 95.25 100 CYS A O 1
ATOM 806 N N . TYR A 1 101 ? 15.001 -5.557 -13.521 1.00 95.44 101 TYR A N 1
ATOM 807 C CA . TYR A 1 101 ? 15.966 -4.728 -12.805 1.00 95.44 101 TYR A CA 1
ATOM 808 C C . TYR A 1 101 ? 15.422 -3.302 -12.719 1.00 95.44 101 TYR A C 1
ATOM 810 O O . TYR A 1 101 ? 15.244 -2.632 -13.739 1.00 95.44 101 TYR A O 1
ATOM 818 N N . TYR A 1 102 ? 15.150 -2.843 -11.500 1.00 95.44 102 TYR A N 1
ATOM 819 C CA . TYR A 1 102 ? 14.440 -1.592 -11.217 1.00 95.44 102 TYR A CA 1
ATOM 820 C C . TYR A 1 102 ? 15.393 -0.400 -11.108 1.00 95.44 102 TYR A C 1
ATOM 822 O O . TYR A 1 102 ? 15.482 0.275 -10.088 1.00 95.44 102 TYR A O 1
ATOM 830 N N . GLN A 1 103 ? 16.135 -0.166 -12.186 1.00 91.31 103 GLN A N 1
ATOM 831 C CA . GLN A 1 103 ? 17.043 0.967 -12.337 1.00 91.31 103 GLN A CA 1
ATOM 832 C C . GLN A 1 103 ? 16.495 1.943 -13.379 1.00 91.31 103 GLN A C 1
ATOM 834 O O . GLN A 1 103 ? 15.803 1.540 -14.316 1.00 91.31 103 GLN A O 1
ATOM 839 N N . ASN A 1 104 ? 16.808 3.225 -13.230 1.00 88.81 104 ASN A N 1
ATOM 840 C CA . ASN A 1 104 ? 16.443 4.254 -14.194 1.00 88.81 104 ASN A CA 1
ATOM 841 C C . ASN A 1 104 ? 17.566 5.304 -14.282 1.00 88.81 104 ASN A C 1
ATOM 843 O O . ASN A 1 104 ? 17.855 5.922 -13.257 1.00 88.81 104 ASN A O 1
ATOM 847 N N . PRO A 1 105 ? 18.185 5.533 -15.457 1.00 91.94 105 PRO A N 1
ATOM 848 C CA . PRO A 1 105 ? 17.915 4.895 -16.753 1.00 91.94 105 PRO A CA 1
ATOM 849 C C . PRO A 1 105 ? 18.417 3.440 -16.846 1.00 91.94 105 PRO A C 1
ATOM 851 O O . PRO A 1 105 ? 19.225 2.985 -16.037 1.00 91.94 105 PRO A O 1
ATOM 854 N N . CYS A 1 106 ? 17.965 2.696 -17.862 1.00 93.00 106 CYS A N 1
ATOM 855 C CA . CYS A 1 106 ? 18.557 1.398 -18.197 1.00 93.00 106 CYS A CA 1
ATOM 856 C C . CYS A 1 106 ? 19.950 1.588 -18.815 1.00 93.00 106 CYS A C 1
ATOM 858 O O . CYS A 1 106 ? 20.083 2.243 -19.846 1.00 93.00 106 CYS A O 1
ATOM 860 N N . VAL A 1 107 ? 20.978 0.985 -18.213 1.00 93.25 107 VAL A N 1
ATOM 861 C CA . VAL A 1 107 ? 22.368 1.111 -18.679 1.00 93.25 107 VAL A CA 1
ATOM 862 C C . VAL A 1 107 ? 22.612 0.263 -19.934 1.00 93.25 107 VAL A C 1
ATOM 864 O O . VAL A 1 107 ? 22.770 -0.956 -19.854 1.00 93.25 107 VAL A O 1
ATOM 867 N N . SER A 1 108 ? 22.654 0.910 -21.098 1.00 91.06 108 SER A N 1
ATOM 868 C CA . SER A 1 108 ? 23.000 0.292 -22.387 1.00 91.06 108 SER A CA 1
ATOM 869 C C . SER A 1 108 ? 24.513 0.016 -22.499 1.00 91.06 108 SER A C 1
ATOM 871 O O . SER A 1 108 ? 25.295 0.787 -21.943 1.00 91.06 108 SER A O 1
ATOM 873 N N . PRO A 1 109 ? 24.963 -1.053 -23.195 1.00 92.50 109 PRO A N 1
ATOM 874 C CA . PRO A 1 109 ? 24.170 -2.088 -23.874 1.00 92.50 109 PRO A CA 1
ATOM 875 C C . PRO A 1 109 ? 23.736 -3.235 -22.951 1.00 92.50 109 PRO A C 1
ATOM 877 O O . PRO A 1 109 ? 23.031 -4.144 -23.388 1.00 92.50 109 PRO A O 1
ATOM 880 N N . LEU A 1 110 ? 24.149 -3.219 -21.680 1.00 94.00 110 LEU A N 1
ATOM 881 C CA . LEU A 1 110 ? 23.954 -4.325 -20.736 1.00 94.00 110 LEU A CA 1
ATOM 882 C C . LEU A 1 110 ? 22.489 -4.566 -20.378 1.00 94.00 110 LEU A C 1
ATOM 884 O O . LEU A 1 110 ? 22.096 -5.708 -20.135 1.00 94.00 110 LEU A O 1
ATOM 888 N N . PHE A 1 111 ? 21.686 -3.508 -20.357 1.00 95.69 111 PHE A N 1
ATOM 889 C CA . PHE A 1 111 ? 20.276 -3.547 -20.018 1.00 95.69 111 PHE A CA 1
ATOM 890 C C . PHE A 1 111 ? 19.439 -2.808 -21.055 1.00 95.69 111 PHE A C 1
ATOM 892 O O . PHE A 1 111 ? 19.825 -1.755 -21.557 1.00 95.69 111 PHE A O 1
ATOM 899 N N . LYS A 1 112 ? 18.245 -3.339 -21.316 1.00 93.69 112 LYS A N 1
ATOM 900 C CA . LYS A 1 112 ? 17.234 -2.734 -22.185 1.00 93.69 112 LYS A CA 1
ATOM 901 C C . LYS A 1 112 ? 15.879 -2.686 -21.496 1.00 93.69 112 LYS A C 1
ATOM 903 O O . LYS A 1 112 ? 15.609 -3.490 -20.607 1.00 93.69 112 LYS A O 1
ATOM 908 N N . ILE A 1 113 ? 15.025 -1.765 -21.924 1.00 93.50 113 ILE A N 1
ATOM 909 C CA . ILE A 1 113 ? 13.630 -1.708 -21.478 1.00 93.50 113 ILE A CA 1
ATOM 910 C C . ILE A 1 113 ? 12.890 -2.959 -21.975 1.00 93.50 113 ILE A C 1
ATOM 912 O O . ILE A 1 113 ? 13.048 -3.353 -23.132 1.00 93.50 113 ILE A O 1
ATOM 916 N N . ASP A 1 114 ? 12.070 -3.568 -21.115 1.00 89.75 114 ASP A N 1
ATOM 917 C CA . ASP A 1 114 ? 11.188 -4.680 -21.488 1.00 89.75 114 ASP A CA 1
ATOM 918 C C . ASP A 1 114 ? 9.733 -4.352 -21.132 1.00 89.75 114 ASP A C 1
ATOM 920 O O . ASP A 1 114 ? 9.282 -4.538 -20.001 1.00 89.75 114 ASP A O 1
ATOM 924 N N . SER A 1 115 ? 8.988 -3.839 -22.114 1.00 88.88 115 SER A N 1
ATOM 925 C CA . SER A 1 115 ? 7.598 -3.418 -21.916 1.00 88.88 115 SER A CA 1
ATOM 926 C C . SER A 1 115 ? 6.610 -4.571 -21.756 1.00 88.88 115 SER A C 1
ATOM 928 O O . SER A 1 115 ? 5.486 -4.340 -21.314 1.00 88.88 115 SER A O 1
ATOM 930 N N . LYS A 1 116 ? 7.010 -5.803 -22.097 1.00 87.69 116 LYS A N 1
ATOM 931 C CA . LYS A 1 116 ? 6.139 -6.982 -22.035 1.00 87.69 116 LYS A CA 1
ATOM 932 C C . LYS A 1 116 ? 6.235 -7.682 -20.686 1.00 87.69 116 LYS A C 1
ATOM 934 O O . LYS A 1 116 ? 5.211 -8.034 -20.114 1.00 87.69 116 LYS A O 1
ATOM 939 N N . LEU A 1 117 ? 7.453 -7.902 -20.191 1.00 89.69 117 LEU A N 1
ATOM 940 C CA . LEU A 1 117 ? 7.678 -8.660 -18.956 1.00 89.69 117 LEU A CA 1
ATOM 941 C C . LEU A 1 117 ? 7.782 -7.772 -17.717 1.00 89.69 117 LEU A C 1
ATOM 943 O O . LEU A 1 117 ? 7.397 -8.198 -16.634 1.00 89.69 117 LEU A O 1
ATOM 947 N N . CYS A 1 118 ? 8.293 -6.549 -17.866 1.00 93.69 118 CYS A N 1
ATOM 948 C CA . CYS A 1 118 ? 8.677 -5.700 -16.742 1.00 93.69 118 CYS A CA 1
ATOM 949 C C . CYS A 1 118 ? 7.789 -4.455 -16.615 1.00 93.69 118 CYS A C 1
ATOM 951 O O . CYS A 1 118 ? 8.279 -3.361 -16.335 1.00 93.69 118 CYS A O 1
ATOM 953 N N . SER A 1 119 ? 6.481 -4.607 -16.842 1.00 94.56 119 SER A N 1
ATOM 954 C CA . SER A 1 119 ? 5.505 -3.518 -16.728 1.00 94.56 119 SER A CA 1
ATOM 955 C C 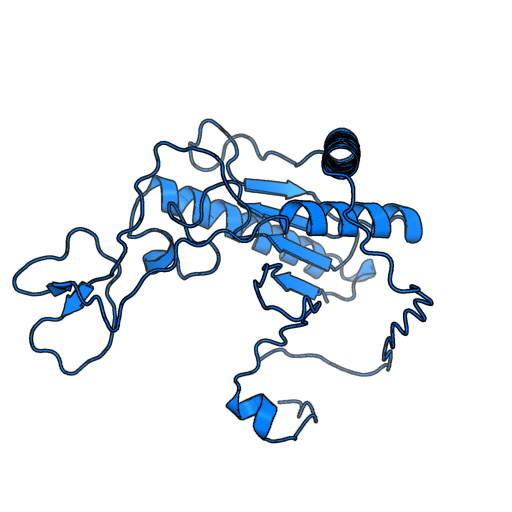. SER A 1 119 ? 5.273 -3.091 -15.279 1.00 94.56 119 SER A C 1
ATOM 957 O O . SER A 1 119 ? 5.048 -3.936 -14.412 1.00 94.56 119 SER A O 1
ATOM 959 N N . ILE A 1 120 ? 5.228 -1.784 -15.037 1.00 95.62 120 ILE A N 1
ATOM 960 C CA . ILE A 1 120 ? 5.027 -1.192 -13.713 1.00 95.62 120 ILE A CA 1
ATOM 961 C C . ILE A 1 120 ? 3.611 -0.630 -13.584 1.00 95.62 120 ILE A C 1
ATOM 963 O O . ILE A 1 120 ? 3.097 0.045 -14.478 1.00 95.62 120 ILE A O 1
ATOM 967 N N . ARG A 1 121 ? 2.959 -0.905 -12.448 1.00 93.56 121 ARG A N 1
ATOM 968 C CA . ARG A 1 121 ? 1.604 -0.421 -12.146 1.00 93.56 121 ARG A CA 1
ATOM 969 C C . ARG A 1 121 ? 1.655 0.926 -11.435 1.00 93.56 121 ARG A C 1
ATOM 971 O O . ARG A 1 121 ? 2.337 1.069 -10.425 1.00 93.56 121 ARG A O 1
ATOM 978 N N . HIS A 1 122 ? 0.884 1.887 -11.942 1.00 94.12 122 HIS A N 1
ATOM 979 C CA . HIS A 1 122 ? 0.732 3.233 -11.370 1.00 94.12 122 HIS A CA 1
ATOM 980 C C . HIS A 1 122 ? -0.690 3.518 -10.861 1.00 94.12 122 HIS A C 1
ATOM 982 O O . HIS A 1 122 ? -0.949 4.627 -10.403 1.00 94.12 122 HIS A O 1
ATOM 988 N N . GLY A 1 123 ? -1.603 2.547 -10.982 1.00 91.00 123 GLY A N 1
ATOM 989 C CA . GLY A 1 123 ? -3.011 2.700 -10.615 1.00 91.00 123 GLY A CA 1
ATOM 990 C C . GLY A 1 123 ? -3.194 3.078 -9.147 1.00 91.00 123 GLY A C 1
ATOM 991 O O . GLY A 1 123 ? -2.407 2.667 -8.295 1.00 91.00 123 GLY A O 1
ATOM 992 N N . ARG A 1 124 ? -4.221 3.883 -8.886 1.00 90.81 124 ARG A N 1
ATOM 993 C CA . ARG A 1 124 ? -4.608 4.338 -7.553 1.00 90.81 124 ARG A CA 1
ATOM 994 C C . ARG A 1 124 ? -5.816 3.543 -7.082 1.00 90.81 124 ARG A C 1
ATOM 996 O O . ARG A 1 124 ? -6.749 3.351 -7.862 1.00 90.81 124 ARG A O 1
ATOM 1003 N N . ASP A 1 125 ? -5.836 3.241 -5.793 1.00 90.94 125 ASP A N 1
ATOM 1004 C CA . ASP A 1 125 ? -6.913 2.497 -5.166 1.00 90.94 125 ASP A CA 1
ATOM 1005 C C . ASP A 1 125 ? -7.886 3.441 -4.468 1.00 90.94 125 ASP A C 1
ATOM 1007 O O . ASP A 1 125 ? -7.781 3.696 -3.266 1.00 90.94 125 ASP A O 1
ATOM 1011 N N . LYS A 1 126 ? -8.788 4.037 -5.253 1.00 88.25 126 LYS A N 1
ATOM 1012 C CA . LYS A 1 126 ? -9.679 5.106 -4.787 1.00 88.25 126 LYS A CA 1
ATOM 1013 C C . LYS A 1 126 ? -10.542 4.643 -3.608 1.00 88.25 126 LYS A C 1
ATOM 1015 O O . LYS A 1 126 ? -11.054 3.530 -3.601 1.00 88.25 126 LYS A O 1
ATOM 1020 N N . ASN A 1 127 ? -10.775 5.555 -2.667 1.00 87.56 127 ASN A N 1
ATOM 1021 C CA . ASN A 1 127 ? -11.673 5.411 -1.515 1.00 87.56 127 ASN A CA 1
ATOM 1022 C C . ASN A 1 127 ? -11.215 4.397 -0.454 1.00 87.56 127 ASN A C 1
ATOM 1024 O O . ASN A 1 127 ? -11.873 4.272 0.578 1.00 87.56 127 ASN A O 1
ATOM 1028 N N . THR A 1 128 ? -10.069 3.733 -0.624 1.00 91.19 128 THR A N 1
ATOM 1029 C CA . THR A 1 128 ? -9.545 2.791 0.384 1.00 91.19 128 THR A CA 1
ATOM 1030 C C . THR A 1 128 ? -9.156 3.496 1.684 1.00 91.19 128 THR A C 1
ATOM 1032 O O . THR A 1 128 ? -9.359 2.952 2.768 1.00 91.19 128 THR A O 1
ATOM 1035 N N . ARG A 1 129 ? -8.705 4.758 1.609 1.00 91.94 129 ARG A N 1
ATOM 1036 C CA . ARG A 1 129 ? -8.476 5.606 2.793 1.00 91.94 129 ARG A CA 1
ATOM 1037 C C . ARG A 1 129 ? -9.766 5.896 3.557 1.00 91.94 129 ARG A C 1
ATOM 1039 O O . ARG A 1 129 ? -9.774 5.803 4.780 1.00 91.94 129 ARG A O 1
ATOM 1046 N N . LEU A 1 130 ? -10.835 6.258 2.844 1.00 88.56 130 LEU A N 1
ATOM 1047 C CA . LEU A 1 130 ? -12.149 6.496 3.445 1.00 88.56 130 LEU A CA 1
ATOM 1048 C C . LEU A 1 130 ? -12.650 5.225 4.131 1.00 88.56 130 LEU A C 1
ATOM 1050 O O . LEU A 1 130 ? -13.033 5.288 5.292 1.00 88.56 130 LEU A O 1
ATOM 1054 N N . LEU A 1 131 ? -12.575 4.079 3.448 1.00 89.44 131 LEU A N 1
ATOM 1055 C CA . LEU A 1 131 ? -12.973 2.790 4.008 1.00 89.44 131 LEU A CA 1
ATOM 1056 C C . LEU A 1 131 ? -12.207 2.464 5.298 1.00 89.44 131 LEU A C 1
ATOM 1058 O O . LEU A 1 131 ? -12.819 2.084 6.291 1.00 89.44 131 LEU A O 1
ATOM 1062 N N . ALA A 1 132 ? -10.885 2.649 5.311 1.00 93.19 132 ALA A N 1
ATOM 1063 C CA . ALA A 1 132 ? -10.065 2.372 6.488 1.00 93.19 132 ALA A CA 1
ATOM 1064 C C . ALA A 1 132 ? -10.425 3.268 7.685 1.00 93.19 132 ALA A C 1
ATOM 1066 O O . ALA A 1 132 ? -10.518 2.787 8.815 1.00 93.19 132 ALA A O 1
ATOM 1067 N N . LEU A 1 133 ? -10.641 4.566 7.445 1.00 93.00 133 LEU A N 1
ATOM 1068 C CA . LEU A 1 133 ? -11.015 5.509 8.501 1.00 93.00 133 LEU A CA 1
ATOM 1069 C C . LEU A 1 133 ? -12.455 5.303 8.982 1.00 93.00 133 LEU A C 1
ATOM 1071 O O . LEU A 1 133 ? -12.694 5.393 10.183 1.00 93.00 133 LEU A O 1
ATOM 1075 N N . ALA A 1 134 ? -13.384 4.961 8.087 1.00 90.38 134 ALA A N 1
ATOM 1076 C CA . ALA A 1 134 ? -14.747 4.585 8.447 1.00 90.38 134 ALA A CA 1
ATOM 1077 C C . ALA A 1 134 ? -14.752 3.311 9.302 1.00 90.38 134 ALA A C 1
ATOM 1079 O O . ALA A 1 134 ? -15.311 3.313 10.391 1.00 90.38 134 ALA A O 1
ATOM 1080 N N . LEU A 1 135 ? -14.034 2.259 8.892 1.00 91.75 135 LEU A N 1
ATOM 1081 C CA . LEU A 1 135 ? -13.912 1.030 9.682 1.00 91.75 135 LEU A CA 1
ATOM 1082 C C . LEU A 1 135 ? -13.335 1.309 11.075 1.00 91.75 135 LEU A C 1
ATOM 1084 O O . LEU A 1 135 ? -13.848 0.809 12.074 1.00 91.75 135 LEU A O 1
ATOM 1088 N N . ARG A 1 136 ? -12.286 2.135 11.157 1.00 94.19 136 ARG A N 1
ATOM 1089 C CA . ARG A 1 136 ? -11.716 2.563 12.438 1.00 94.19 136 ARG A CA 1
ATOM 1090 C C . ARG A 1 136 ? -12.738 3.308 13.300 1.00 94.19 136 ARG A C 1
ATOM 1092 O O . ARG A 1 136 ? -12.795 3.055 14.502 1.00 94.19 136 ARG A O 1
ATOM 1099 N N . TYR A 1 137 ? -13.498 4.226 12.708 1.00 91.38 137 TYR A N 1
ATOM 1100 C CA . TYR A 1 137 ? -14.518 5.005 13.405 1.00 91.38 137 TYR A CA 1
ATOM 1101 C C . TYR A 1 137 ? -15.640 4.109 13.939 1.00 91.38 137 TYR A C 1
ATOM 1103 O O . TYR A 1 137 ? -15.937 4.167 15.130 1.00 91.38 137 TYR A O 1
ATOM 1111 N N . GLU A 1 138 ? -16.196 3.237 13.100 1.00 91.25 138 GLU A N 1
ATOM 1112 C CA . GLU A 1 138 ? -17.288 2.333 13.473 1.00 91.25 138 GLU A CA 1
ATOM 1113 C C . GLU A 1 138 ? -16.859 1.337 14.557 1.00 91.25 138 GLU A C 1
ATOM 1115 O O . GLU A 1 138 ? -17.563 1.157 15.549 1.00 91.25 138 GLU A O 1
ATOM 1120 N N . LEU A 1 139 ? -15.661 0.750 14.448 1.00 92.62 139 LEU A N 1
ATOM 1121 C CA . LEU A 1 139 ? -15.125 -0.119 15.502 1.00 92.62 139 LEU A CA 1
ATOM 1122 C C . LEU A 1 139 ? -14.948 0.626 16.828 1.00 92.62 139 LEU A C 1
ATOM 1124 O O . LEU A 1 139 ? -15.195 0.052 17.888 1.00 92.62 139 LEU A O 1
ATOM 1128 N N . ASN A 1 140 ? -14.583 1.909 16.784 1.00 92.00 140 ASN A N 1
ATOM 1129 C CA . ASN A 1 140 ? -14.529 2.721 17.989 1.00 92.00 140 ASN A CA 1
ATOM 1130 C C . ASN A 1 140 ? -15.922 2.938 18.587 1.00 92.00 140 ASN A C 1
ATOM 1132 O O . ASN A 1 140 ? -16.077 2.779 19.788 1.00 92.00 140 ASN A O 1
ATOM 1136 N N . GLN A 1 141 ? -16.935 3.272 17.784 1.00 89.88 141 GLN A N 1
ATOM 1137 C CA . GLN A 1 141 ? -18.292 3.468 18.310 1.00 89.88 141 GLN A CA 1
ATOM 1138 C C . GLN A 1 141 ? -18.864 2.181 18.915 1.00 89.88 141 GLN A C 1
ATOM 1140 O O . GLN A 1 141 ? -19.487 2.218 19.973 1.00 89.88 141 GLN A O 1
ATOM 1145 N N . LEU A 1 142 ? -18.628 1.043 18.260 1.00 94.31 142 LEU A N 1
ATOM 1146 C CA . LEU A 1 142 ? -19.191 -0.244 18.662 1.00 94.31 142 LEU A CA 1
ATOM 1147 C C . LEU A 1 142 ? -18.450 -0.883 19.838 1.00 94.31 142 LEU A C 1
ATOM 1149 O O . LEU A 1 142 ? -19.080 -1.507 20.689 1.00 94.31 142 LEU A O 1
ATOM 1153 N N . LEU A 1 143 ? -17.120 -0.772 19.870 1.00 93.94 143 LEU A N 1
ATOM 1154 C CA . LEU A 1 143 ? -16.272 -1.542 20.786 1.00 93.94 143 LEU A CA 1
ATOM 1155 C C . LEU A 1 143 ? -15.409 -0.671 21.700 1.00 93.94 143 LEU A C 1
ATOM 1157 O O . LEU A 1 143 ? -14.740 -1.206 22.576 1.00 93.94 143 LEU A O 1
ATOM 1161 N N . GLN A 1 144 ? -15.368 0.647 21.485 1.00 94.00 144 GLN A N 1
ATOM 1162 C CA . GLN A 1 144 ? -14.409 1.566 22.118 1.00 94.00 144 GLN A CA 1
ATOM 1163 C C . GLN A 1 144 ? -12.944 1.166 21.905 1.00 9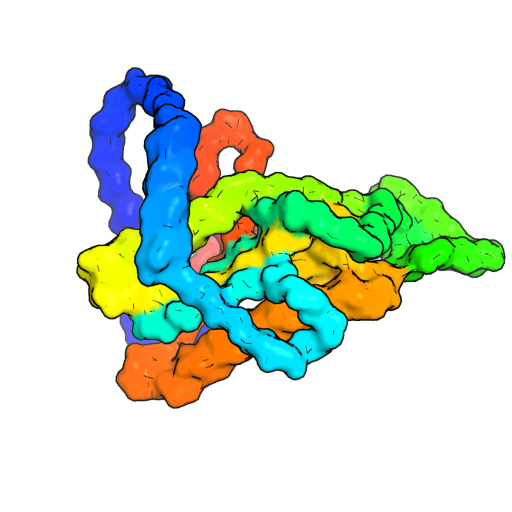4.00 144 GLN A C 1
ATOM 1165 O O . GLN A 1 144 ? -12.051 1.489 22.691 1.00 94.00 144 GLN A O 1
ATOM 1170 N N . LEU A 1 145 ? -12.692 0.472 20.796 1.00 92.75 145 LEU A N 1
ATOM 1171 C CA . LEU A 1 145 ? -11.378 0.026 20.373 1.00 92.75 145 LEU A CA 1
ATOM 1172 C C . LEU A 1 145 ? -11.082 0.554 18.971 1.00 92.75 145 LEU A C 1
ATOM 1174 O O . LEU A 1 145 ? -11.956 0.596 18.108 1.00 92.75 145 LEU A O 1
ATOM 1178 N N . LYS A 1 146 ? -9.822 0.912 18.715 1.00 94.19 146 LYS A N 1
ATOM 1179 C CA . LYS A 1 146 ? -9.391 1.506 17.446 1.00 94.19 146 LYS A CA 1
ATOM 1180 C C . LYS A 1 146 ? -8.336 0.644 16.756 1.00 94.19 146 LYS A C 1
ATOM 1182 O O . LYS A 1 146 ? -7.284 0.424 17.355 1.00 94.19 146 LYS A O 1
ATOM 1187 N N . PRO A 1 147 ? -8.531 0.173 15.514 1.00 96.19 147 PRO A N 1
ATOM 1188 C CA . PRO A 1 147 ? -7.455 -0.481 14.767 1.00 96.19 147 PRO A CA 1
ATOM 1189 C C . PRO A 1 147 ? -6.346 0.518 14.437 1.00 96.19 147 PRO A C 1
ATOM 1191 O O . PRO A 1 147 ? -6.643 1.672 14.145 1.00 96.19 147 PRO A O 1
ATOM 1194 N N . PHE A 1 148 ? -5.080 0.104 14.424 1.00 96.12 148 PHE A N 1
ATOM 1195 C CA . PHE A 1 148 ? -3.997 0.924 13.869 1.00 96.12 148 PHE A CA 1
ATOM 1196 C C . PHE A 1 148 ? -4.264 1.189 12.383 1.00 96.12 148 PHE A C 1
ATOM 1198 O O . PHE A 1 148 ? -4.692 0.279 11.679 1.00 96.12 148 PHE A O 1
ATOM 1205 N N . VAL A 1 149 ? -3.993 2.398 11.883 1.00 97.38 149 VAL A N 1
ATOM 1206 C CA . VAL A 1 149 ? -4.162 2.715 10.451 1.00 97.38 149 VAL A CA 1
ATOM 1207 C C . VAL A 1 149 ? -2.908 3.380 9.906 1.00 97.38 149 VAL A C 1
ATOM 1209 O O . VAL A 1 149 ? -2.436 4.367 10.464 1.00 97.38 149 VAL A O 1
ATOM 1212 N N . ILE A 1 150 ? -2.362 2.842 8.817 1.00 97.50 150 ILE A N 1
ATOM 1213 C CA . ILE A 1 150 ? -1.202 3.390 8.113 1.00 97.50 150 ILE A CA 1
ATOM 1214 C C . ILE A 1 150 ? -1.645 3.714 6.688 1.00 97.50 150 ILE A C 1
ATOM 1216 O O . ILE A 1 150 ? -2.029 2.820 5.939 1.00 97.50 150 ILE A O 1
ATOM 1220 N N . ILE A 1 151 ? -1.577 4.987 6.302 1.00 96.50 151 ILE A N 1
ATOM 1221 C CA . ILE A 1 151 ? -2.008 5.457 4.982 1.00 96.50 151 ILE A CA 1
ATOM 1222 C C . ILE A 1 151 ? -0.843 6.121 4.261 1.00 96.50 151 ILE A C 1
ATOM 1224 O O . ILE A 1 151 ? -0.244 7.076 4.758 1.00 96.50 151 ILE A O 1
ATOM 1228 N N . ASN A 1 152 ? -0.560 5.667 3.044 1.00 95.81 152 ASN A N 1
ATOM 1229 C CA . ASN A 1 152 ? 0.293 6.397 2.119 1.00 95.81 152 ASN A CA 1
ATOM 1230 C C . ASN A 1 152 ? -0.524 7.463 1.374 1.00 95.81 152 ASN A C 1
ATOM 1232 O O . ASN A 1 152 ? -1.503 7.149 0.697 1.00 95.81 152 ASN A O 1
ATOM 1236 N N . LYS A 1 153 ? -0.089 8.726 1.450 1.00 94.69 153 LYS A N 1
ATOM 1237 C CA . LYS A 1 153 ? -0.717 9.832 0.712 1.00 94.69 153 LYS A CA 1
ATOM 1238 C C . LYS A 1 153 ? -0.100 10.072 -0.662 1.00 94.69 153 LYS A C 1
ATOM 1240 O O . LYS A 1 153 ? -0.716 10.770 -1.460 1.00 94.69 153 LYS A O 1
ATOM 1245 N N . LEU A 1 154 ? 1.076 9.522 -0.962 1.00 95.38 154 LEU A N 1
ATOM 1246 C CA . LEU A 1 154 ? 1.743 9.703 -2.256 1.00 95.38 154 LEU A CA 1
ATOM 1247 C C . LEU A 1 154 ? 1.094 8.851 -3.342 1.00 95.38 154 LEU A C 1
ATOM 1249 O O . LEU A 1 154 ? 0.665 7.728 -3.088 1.00 95.38 154 LEU A O 1
ATOM 1253 N N . GLU A 1 155 ? 1.095 9.354 -4.572 1.00 95.94 155 GLU A N 1
ATOM 1254 C CA . GLU A 1 155 ? 0.671 8.568 -5.730 1.00 95.94 155 GLU A CA 1
ATOM 1255 C C . GLU A 1 155 ? 1.533 7.304 -5.884 1.00 95.94 155 GLU A C 1
ATOM 1257 O O . GLU A 1 155 ? 2.765 7.363 -5.799 1.00 95.94 155 GLU A O 1
ATOM 1262 N N . ARG A 1 156 ? 0.904 6.168 -6.219 1.00 96.25 156 ARG A N 1
ATOM 1263 C CA . ARG A 1 156 ? 1.605 4.897 -6.495 1.00 96.25 156 ARG A CA 1
ATOM 1264 C C . ARG A 1 156 ? 2.660 5.032 -7.600 1.00 96.25 156 ARG A C 1
ATOM 1266 O O . ARG A 1 156 ? 3.651 4.303 -7.639 1.00 96.25 156 ARG A O 1
ATOM 1273 N N . SER A 1 157 ? 2.462 5.967 -8.526 1.00 96.06 157 SER A N 1
ATOM 1274 C CA . SER A 1 157 ? 3.422 6.297 -9.583 1.00 96.06 157 SER A CA 1
ATOM 1275 C C . SER A 1 157 ? 4.742 6.866 -9.045 1.00 96.06 157 SER A C 1
ATOM 1277 O O . SER A 1 157 ? 5.761 6.724 -9.710 1.00 96.06 157 SER A O 1
ATOM 1279 N N . LYS A 1 158 ? 4.759 7.475 -7.852 1.00 95.62 158 LYS A N 1
ATOM 1280 C CA . LYS A 1 158 ? 5.961 8.026 -7.200 1.00 95.62 158 LYS A CA 1
ATOM 1281 C C . LYS A 1 158 ? 6.674 6.990 -6.347 1.00 95.62 158 LYS A C 1
ATOM 1283 O O . LYS A 1 158 ? 7.901 6.904 -6.356 1.00 95.62 158 LYS A O 1
ATOM 1288 N N . VAL A 1 159 ? 5.887 6.206 -5.617 1.00 96.25 159 VAL A N 1
ATOM 1289 C CA . VAL A 1 159 ? 6.372 5.127 -4.764 1.00 96.25 159 VAL A CA 1
ATOM 1290 C C . VAL A 1 159 ? 5.288 4.065 -4.606 1.00 96.25 159 VAL A C 1
ATOM 1292 O O . VAL A 1 159 ? 4.137 4.385 -4.321 1.00 96.25 159 VAL A O 1
ATOM 1295 N N . ASP A 1 160 ? 5.641 2.797 -4.804 1.00 97.62 160 ASP A N 1
ATOM 1296 C CA . ASP A 1 160 ? 4.742 1.670 -4.540 1.00 97.62 160 ASP A CA 1
ATOM 1297 C C . ASP A 1 160 ? 5.118 1.015 -3.210 1.00 97.62 160 ASP A C 1
ATOM 1299 O O . ASP A 1 160 ? 6.136 0.331 -3.111 1.00 97.62 160 ASP A O 1
ATOM 1303 N N . MET A 1 161 ? 4.289 1.242 -2.189 1.00 96.94 161 MET A N 1
ATOM 1304 C CA . MET A 1 161 ? 4.490 0.685 -0.847 1.00 96.94 161 MET A CA 1
ATOM 1305 C C . MET A 1 161 ? 4.246 -0.826 -0.780 1.00 96.94 161 MET A C 1
ATOM 1307 O O . MET A 1 161 ? 4.677 -1.469 0.167 1.00 96.94 161 MET A O 1
ATOM 1311 N N . ASN A 1 162 ? 3.571 -1.410 -1.777 1.00 95.88 162 ASN A N 1
ATOM 1312 C CA 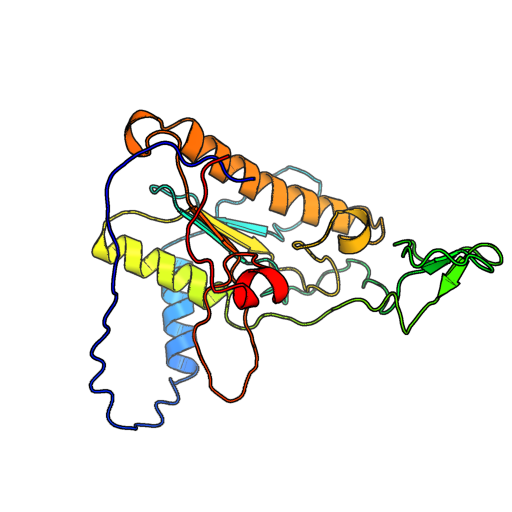. ASN A 1 162 ? 3.294 -2.847 -1.833 1.00 95.88 162 ASN A CA 1
ATOM 1313 C C . ASN A 1 162 ? 4.247 -3.569 -2.804 1.00 95.88 162 ASN A C 1
ATOM 1315 O O . ASN A 1 162 ? 3.879 -4.501 -3.529 1.00 95.88 162 ASN A O 1
ATOM 1319 N N . ARG A 1 163 ? 5.486 -3.070 -2.869 1.00 96.56 163 ARG A N 1
ATOM 1320 C CA . ARG A 1 163 ? 6.625 -3.634 -3.598 1.00 96.56 163 ARG A CA 1
ATOM 1321 C C . ARG A 1 163 ? 7.881 -3.546 -2.750 1.00 96.56 163 ARG A C 1
ATOM 1323 O O . ARG A 1 163 ? 7.971 -2.714 -1.848 1.00 96.56 163 ARG A O 1
ATOM 1330 N N . PHE A 1 164 ? 8.862 -4.393 -3.059 1.00 95.62 164 PHE A N 1
ATOM 1331 C CA . PHE A 1 164 ? 10.198 -4.258 -2.485 1.00 95.62 164 PHE A CA 1
ATOM 1332 C C . PHE A 1 164 ? 10.784 -2.888 -2.818 1.00 95.62 164 PHE A C 1
ATOM 1334 O O . PHE A 1 164 ? 10.425 -2.281 -3.824 1.00 95.62 164 PHE A O 1
ATOM 1341 N N . ILE A 1 165 ? 11.664 -2.391 -1.949 1.00 96.56 165 ILE A N 1
ATOM 1342 C CA . ILE A 1 165 ? 12.151 -1.011 -2.010 1.00 96.56 165 ILE A CA 1
ATOM 1343 C C . ILE A 1 165 ? 12.777 -0.656 -3.366 1.00 96.56 165 ILE A C 1
ATOM 1345 O O . ILE A 1 165 ? 12.611 0.466 -3.829 1.00 96.56 165 ILE A O 1
ATOM 1349 N N . ASP A 1 166 ? 13.437 -1.592 -4.045 1.00 95.56 166 ASP A N 1
ATOM 1350 C CA . ASP A 1 166 ? 14.021 -1.388 -5.372 1.00 95.56 166 ASP A CA 1
ATOM 1351 C C . ASP A 1 166 ? 12.945 -1.135 -6.443 1.00 95.56 166 ASP A C 1
ATOM 1353 O O . ASP A 1 166 ? 12.969 -0.099 -7.104 1.00 95.56 166 ASP A O 1
ATOM 1357 N N . GLU A 1 167 ? 11.943 -2.007 -6.561 1.00 96.62 167 GLU A N 1
ATOM 1358 C CA . GLU A 1 167 ? 10.802 -1.829 -7.477 1.00 96.62 167 GLU A CA 1
ATOM 1359 C C . GLU A 1 167 ? 9.908 -0.646 -7.091 1.00 96.62 167 GLU A C 1
ATOM 1361 O O . GLU A 1 167 ? 9.405 0.109 -7.935 1.00 96.62 167 GLU A O 1
ATOM 1366 N N . GLY A 1 168 ? 9.681 -0.500 -5.791 1.00 96.62 168 GLY A N 1
ATOM 1367 C CA . GLY A 1 168 ? 8.796 0.492 -5.215 1.00 96.62 168 GLY A CA 1
ATOM 1368 C C . GLY A 1 168 ? 9.330 1.907 -5.356 1.00 96.62 168 GLY A C 1
ATOM 1369 O O . GLY A 1 168 ? 8.535 2.835 -5.309 1.00 96.62 168 GLY A O 1
ATOM 1370 N N . THR A 1 169 ? 10.636 2.098 -5.560 1.00 96.62 169 THR A N 1
ATOM 1371 C CA . THR A 1 169 ? 11.264 3.432 -5.537 1.00 96.62 169 THR A CA 1
ATOM 1372 C C . THR A 1 169 ? 12.152 3.722 -6.740 1.00 96.62 169 THR A C 1
ATOM 1374 O O . THR A 1 169 ? 12.472 4.886 -6.974 1.00 96.62 169 THR A O 1
ATOM 1377 N N . PHE A 1 170 ? 12.569 2.695 -7.489 1.00 96.62 170 PHE A N 1
ATOM 1378 C CA . PHE A 1 170 ? 13.582 2.806 -8.544 1.00 96.62 170 PHE A CA 1
ATOM 1379 C C . PHE A 1 170 ? 14.872 3.500 -8.064 1.00 96.62 170 PHE A C 1
ATOM 1381 O O . PHE A 1 170 ? 15.519 4.228 -8.816 1.00 96.62 170 PHE A O 1
ATOM 1388 N N . GLY A 1 171 ? 15.226 3.312 -6.786 1.00 94.44 171 GLY A N 1
ATOM 1389 C CA . GLY A 1 171 ? 16.431 3.876 -6.170 1.00 94.44 171 GLY A CA 1
ATOM 1390 C C . GLY A 1 171 ? 16.368 5.379 -5.877 1.00 94.44 171 GLY A C 1
ATOM 1391 O O . GLY A 1 171 ? 17.372 5.968 -5.481 1.00 94.44 171 GLY A O 1
ATOM 1392 N N . ALA A 1 172 ? 15.216 6.030 -6.058 1.00 93.12 172 ALA A N 1
ATOM 1393 C CA . ALA A 1 172 ? 15.077 7.450 -5.761 1.00 93.12 172 ALA A CA 1
ATOM 1394 C C . ALA A 1 172 ? 15.087 7.701 -4.244 1.00 93.12 172 ALA A C 1
ATOM 1396 O O . ALA A 1 172 ? 14.163 7.295 -3.542 1.00 93.12 172 ALA A O 1
ATOM 1397 N N . SER A 1 173 ? 16.092 8.434 -3.750 1.00 91.81 173 SER A N 1
ATOM 1398 C CA . SER A 1 173 ? 16.344 8.647 -2.311 1.00 91.81 173 SER A CA 1
ATOM 1399 C C . SER A 1 173 ? 15.104 9.093 -1.514 1.00 91.81 173 SER A C 1
ATOM 1401 O O . SER A 1 173 ? 14.707 8.436 -0.553 1.00 91.81 173 SER A O 1
ATOM 1403 N N . ASN A 1 174 ? 14.401 10.144 -1.950 1.00 91.00 174 ASN A N 1
ATOM 1404 C CA . ASN A 1 174 ? 13.204 10.607 -1.234 1.00 91.00 174 ASN A CA 1
ATOM 1405 C C . ASN A 1 174 ? 12.014 9.632 -1.334 1.00 91.00 174 ASN A C 1
ATOM 1407 O O . ASN A 1 174 ? 11.239 9.520 -0.383 1.00 91.00 174 ASN A O 1
ATOM 1411 N N . SER A 1 175 ? 11.885 8.884 -2.437 1.00 93.31 175 SER A N 1
ATOM 1412 C CA . SER A 1 175 ? 10.896 7.802 -2.546 1.00 93.31 175 SER A CA 1
ATOM 1413 C C . SER A 1 175 ? 11.241 6.645 -1.598 1.00 93.31 175 SER A C 1
ATOM 1415 O O . SER A 1 175 ? 10.345 6.096 -0.961 1.00 93.31 175 SER A O 1
ATOM 1417 N N . MET A 1 176 ? 12.529 6.317 -1.427 1.00 93.94 176 MET A N 1
ATOM 1418 C CA . MET A 1 176 ? 13.007 5.346 -0.434 1.00 93.94 176 MET A CA 1
ATOM 1419 C C . MET A 1 176 ? 12.709 5.797 0.992 1.00 93.94 176 MET A C 1
ATOM 1421 O O . MET A 1 176 ? 12.209 5.001 1.777 1.00 93.94 176 MET A O 1
ATOM 1425 N N . HIS A 1 177 ? 12.915 7.072 1.327 1.00 92.25 177 HIS A N 1
ATOM 1426 C CA . HIS A 1 177 ? 12.532 7.604 2.638 1.00 92.25 177 HIS A CA 1
ATOM 1427 C C . HIS A 1 177 ? 11.025 7.493 2.906 1.00 92.25 177 HIS A C 1
ATOM 1429 O O . HIS A 1 177 ? 10.619 7.132 4.013 1.00 92.25 177 HIS A O 1
ATOM 1435 N N . ALA A 1 178 ? 10.184 7.779 1.908 1.00 92.25 178 ALA A N 1
ATOM 1436 C CA . ALA A 1 178 ? 8.740 7.600 2.032 1.00 92.25 178 ALA A CA 1
ATOM 1437 C C . ALA A 1 178 ? 8.365 6.124 2.245 1.00 92.25 178 ALA A C 1
ATOM 1439 O O . ALA A 1 178 ? 7.612 5.818 3.172 1.00 92.25 178 ALA A O 1
ATOM 1440 N N . TRP A 1 179 ? 8.952 5.222 1.452 1.00 95.50 179 TRP A N 1
ATOM 1441 C CA . TRP A 1 179 ? 8.793 3.771 1.581 1.00 95.50 179 TRP A CA 1
ATOM 1442 C C . TRP A 1 179 ? 9.202 3.283 2.976 1.00 95.50 179 TRP A C 1
ATOM 1444 O O . TRP A 1 179 ? 8.423 2.652 3.688 1.00 95.50 179 TRP A O 1
ATOM 1454 N N . MET A 1 180 ? 10.397 3.660 3.430 1.00 94.06 180 MET A N 1
ATOM 1455 C CA . MET A 1 180 ? 10.923 3.276 4.739 1.00 94.06 180 MET A CA 1
ATOM 1456 C C . MET A 1 180 ? 10.033 3.771 5.874 1.00 94.06 180 MET A C 1
ATOM 1458 O O . MET A 1 180 ? 9.811 3.025 6.824 1.00 94.06 180 MET A O 1
ATOM 1462 N N . ARG A 1 181 ? 9.486 4.990 5.775 1.00 91.69 181 ARG A N 1
ATOM 1463 C CA . ARG A 1 181 ? 8.566 5.530 6.783 1.00 91.69 181 ARG A CA 1
ATOM 1464 C C . ARG A 1 181 ? 7.247 4.756 6.831 1.00 91.69 181 ARG A C 1
ATOM 1466 O O . ARG A 1 181 ? 6.767 4.469 7.923 1.00 91.69 181 ARG A O 1
ATOM 1473 N N . TYR A 1 182 ? 6.688 4.385 5.680 1.00 95.19 182 TYR A N 1
ATOM 1474 C CA . TYR A 1 182 ? 5.484 3.552 5.620 1.00 95.19 182 TYR A CA 1
ATOM 1475 C C . TYR A 1 182 ? 5.701 2.209 6.327 1.00 95.19 182 TYR A C 1
ATOM 1477 O O . TYR A 1 182 ? 4.975 1.859 7.259 1.00 95.19 182 TYR A O 1
ATOM 1485 N N . HIS A 1 183 ? 6.769 1.496 5.962 1.00 96.00 183 HIS A N 1
ATOM 1486 C CA . HIS A 1 183 ? 7.089 0.206 6.572 1.00 96.00 183 HIS A CA 1
ATOM 1487 C C . HIS A 1 183 ? 7.559 0.317 8.025 1.00 96.00 183 HIS A C 1
ATOM 1489 O O . HIS A 1 183 ? 7.363 -0.622 8.794 1.00 96.00 183 HIS A O 1
ATOM 1495 N N . PHE A 1 184 ? 8.140 1.449 8.430 1.00 94.12 184 PHE A N 1
ATOM 1496 C CA . PHE A 1 184 ? 8.425 1.731 9.833 1.00 94.12 184 PHE A CA 1
ATOM 1497 C C . PHE A 1 184 ? 7.135 1.751 10.655 1.00 94.12 184 PHE A C 1
ATOM 1499 O O . PHE A 1 184 ? 7.065 1.050 11.657 1.00 94.12 184 PHE A O 1
ATOM 1506 N N . TYR A 1 185 ? 6.098 2.473 10.217 1.00 94.31 185 TYR A N 1
ATOM 1507 C CA . TYR A 1 185 ? 4.831 2.520 10.951 1.00 94.31 185 TYR A CA 1
ATOM 1508 C C . TYR A 1 185 ? 4.121 1.165 11.010 1.00 94.31 185 TYR A C 1
ATOM 1510 O O . TYR A 1 185 ? 3.567 0.822 12.051 1.00 94.31 185 TYR A O 1
ATOM 1518 N N . LEU A 1 186 ? 4.194 0.363 9.942 1.00 95.56 186 LEU A N 1
ATOM 1519 C CA . LEU A 1 186 ? 3.683 -1.012 9.966 1.00 95.56 186 LEU A CA 1
ATOM 1520 C C . LEU A 1 186 ? 4.415 -1.878 11.000 1.00 95.56 186 LEU A C 1
ATOM 1522 O O . LEU A 1 186 ? 3.771 -2.575 11.784 1.00 95.56 186 LEU A O 1
ATOM 1526 N N . ARG A 1 187 ? 5.755 -1.821 11.030 1.00 94.94 187 ARG A N 1
ATOM 1527 C CA . ARG A 1 187 ? 6.550 -2.549 12.032 1.00 94.94 187 ARG A CA 1
ATOM 1528 C C . ARG A 1 187 ? 6.259 -2.060 13.444 1.00 94.94 187 ARG A C 1
ATOM 1530 O O . ARG A 1 187 ? 6.055 -2.885 14.324 1.00 94.94 187 ARG A O 1
ATOM 1537 N N . HIS A 1 188 ? 6.168 -0.750 13.630 1.00 92.38 188 HIS A N 1
ATOM 1538 C CA . HIS A 1 188 ? 5.883 -0.144 14.920 1.00 92.38 188 HIS A CA 1
ATOM 1539 C C . HIS A 1 188 ? 4.507 -0.564 15.459 1.00 92.38 188 HIS A C 1
ATOM 1541 O O . HIS A 1 188 ? 4.404 -1.005 16.598 1.00 92.38 188 HIS A O 1
ATOM 1547 N N . ALA A 1 189 ? 3.456 -0.519 14.631 1.00 94.00 189 ALA A N 1
ATOM 1548 C CA . ALA A 1 189 ? 2.125 -1.003 15.009 1.00 94.00 189 ALA A CA 1
ATOM 1549 C C . ALA A 1 189 ? 2.143 -2.494 15.380 1.00 94.00 189 ALA A C 1
ATOM 1551 O O . ALA A 1 189 ? 1.569 -2.893 16.391 1.00 94.00 189 ALA A O 1
ATOM 1552 N N . ARG A 1 190 ? 2.853 -3.315 14.594 1.00 94.50 190 ARG A N 1
ATOM 1553 C CA . ARG A 1 190 ? 3.050 -4.734 14.904 1.00 94.50 190 ARG A CA 1
ATOM 1554 C C . ARG A 1 190 ? 3.737 -4.916 16.256 1.00 94.50 190 ARG A C 1
ATOM 1556 O O . ARG A 1 190 ? 3.263 -5.711 17.052 1.00 94.50 190 ARG A O 1
ATOM 1563 N N . GLU A 1 191 ? 4.831 -4.211 16.519 1.00 92.94 191 GLU A N 1
ATOM 1564 C CA . GLU A 1 191 ? 5.575 -4.304 17.783 1.00 92.94 191 GLU A CA 1
ATOM 1565 C C . GLU A 1 191 ? 4.708 -3.924 18.987 1.00 92.94 191 GLU A C 1
ATOM 1567 O O . GLU A 1 191 ? 4.718 -4.639 19.983 1.00 92.94 191 GLU A O 1
ATOM 1572 N N . LEU A 1 192 ? 3.893 -2.870 18.878 1.00 91.44 192 LEU A N 1
ATOM 1573 C CA . LEU A 1 192 ? 2.951 -2.485 19.934 1.00 91.44 192 LEU A CA 1
ATOM 1574 C C . LEU A 1 192 ? 1.918 -3.581 20.231 1.00 91.44 192 LEU A C 1
ATOM 1576 O O . LEU A 1 192 ? 1.571 -3.791 21.391 1.00 91.44 192 LEU A O 1
ATOM 1580 N N . ILE A 1 193 ? 1.444 -4.295 19.205 1.00 92.31 193 ILE A N 1
ATOM 1581 C CA . ILE A 1 193 ? 0.531 -5.432 19.384 1.00 92.31 193 ILE A CA 1
ATOM 1582 C C . ILE A 1 193 ? 1.258 -6.621 20.017 1.00 92.31 193 ILE A C 1
ATOM 1584 O O . ILE A 1 193 ? 0.746 -7.215 20.962 1.00 92.31 193 ILE A O 1
ATOM 1588 N N . MET A 1 194 ? 2.447 -6.963 19.512 1.00 88.88 194 MET A N 1
ATOM 1589 C CA . MET A 1 194 ? 3.225 -8.102 20.008 1.00 88.88 194 MET A CA 1
ATOM 1590 C C . MET A 1 194 ? 3.622 -7.923 21.477 1.00 88.88 194 MET A C 1
ATOM 1592 O O . MET A 1 194 ? 3.516 -8.869 22.244 1.00 88.88 194 MET A O 1
ATOM 1596 N N . ASN A 1 195 ? 4.024 -6.712 21.871 1.00 88.31 195 ASN A N 1
ATOM 1597 C CA . ASN A 1 195 ? 4.474 -6.407 23.232 1.00 88.31 195 ASN A CA 1
ATOM 1598 C C . ASN A 1 195 ? 3.319 -6.241 24.231 1.00 88.31 195 ASN A C 1
ATOM 1600 O O . ASN A 1 195 ? 3.556 -6.127 25.431 1.00 88.31 195 ASN A O 1
ATOM 1604 N N . ASN A 1 196 ? 2.069 -6.208 23.763 1.00 83.81 196 ASN A N 1
ATOM 1605 C CA . ASN A 1 196 ? 0.891 -6.146 24.621 1.00 83.81 196 ASN A CA 1
ATOM 1606 C C . ASN A 1 196 ? 0.292 -7.548 24.816 1.00 83.81 196 ASN A C 1
ATOM 1608 O O . ASN A 1 196 ? -0.842 -7.841 24.425 1.00 83.81 196 ASN A O 1
ATOM 1612 N N . GLU A 1 197 ? 1.098 -8.432 25.408 1.00 73.19 197 GLU A N 1
ATOM 1613 C CA . GLU A 1 197 ? 0.747 -9.838 25.639 1.00 73.19 197 GLU A CA 1
ATOM 1614 C C . GLU A 1 197 ? -0.513 -9.986 26.502 1.00 73.19 197 GLU A C 1
ATOM 1616 O O . GLU A 1 197 ? -1.343 -10.851 26.227 1.00 73.19 197 GLU A O 1
ATOM 1621 N N . ASN A 1 198 ? -0.708 -9.081 27.466 1.00 72.56 198 ASN A N 1
ATOM 1622 C CA . ASN A 1 198 ? -1.847 -9.101 28.384 1.00 72.56 198 ASN A CA 1
ATOM 1623 C C . ASN A 1 198 ? -3.196 -8.826 27.695 1.00 72.56 198 ASN A C 1
ATOM 1625 O O . ASN A 1 198 ? -4.203 -9.388 28.117 1.00 72.56 198 ASN A O 1
ATOM 1629 N N . ASN A 1 199 ? -3.236 -8.002 26.638 1.00 73.19 199 ASN A N 1
ATOM 1630 C CA . ASN A 1 199 ? -4.491 -7.676 25.945 1.00 73.19 199 ASN A CA 1
ATOM 1631 C C . ASN A 1 199 ? -4.712 -8.489 24.665 1.00 73.19 199 ASN A C 1
ATOM 1633 O O . ASN A 1 199 ? -5.857 -8.757 24.306 1.00 73.19 199 ASN A O 1
ATOM 1637 N N . TYR A 1 200 ? -3.646 -8.847 23.941 1.00 77.12 200 TYR A N 1
ATOM 1638 C CA . TYR A 1 200 ? -3.765 -9.422 22.592 1.00 77.12 200 TYR A CA 1
ATOM 1639 C C . TYR A 1 200 ? -3.156 -10.820 22.454 1.00 77.12 200 TYR A C 1
ATOM 1641 O O . TYR A 1 200 ? -3.179 -11.390 21.360 1.00 77.12 200 TYR A O 1
ATOM 1649 N N . GLY A 1 201 ? -2.563 -11.366 23.523 1.00 76.31 201 GLY A N 1
ATOM 1650 C CA . GLY A 1 201 ? -1.870 -12.656 23.488 1.00 76.31 201 GLY A CA 1
ATOM 1651 C C . GLY A 1 201 ? -0.717 -12.696 22.481 1.00 76.31 201 GLY A C 1
ATOM 1652 O O . GLY A 1 201 ? -0.433 -13.755 21.923 1.00 76.31 201 GLY A O 1
ATOM 1653 N N . GLY A 1 202 ? -0.129 -11.534 22.164 1.00 78.69 202 GLY A N 1
ATOM 1654 C CA . GLY A 1 202 ? 0.917 -11.396 21.149 1.00 78.69 202 GLY A CA 1
ATOM 1655 C C . GLY A 1 202 ? 0.454 -11.729 19.724 1.00 78.69 202 GLY A C 1
ATOM 1656 O O . GLY A 1 202 ? 1.267 -12.106 18.886 1.00 78.69 202 GLY A O 1
ATOM 1657 N N . LYS A 1 203 ? -0.849 -11.647 19.424 1.00 85.88 203 LYS A N 1
ATOM 1658 C CA . LYS A 1 203 ? -1.411 -11.967 18.102 1.00 85.88 203 LYS A CA 1
ATOM 1659 C C . LYS A 1 203 ? -2.132 -10.759 17.526 1.00 85.88 203 LYS A C 1
ATOM 1661 O O . LYS A 1 203 ? -2.873 -10.083 18.234 1.00 85.88 203 LYS A O 1
ATOM 1666 N N . GLY A 1 204 ? -1.982 -10.532 16.225 1.00 89.62 204 GLY A N 1
ATOM 1667 C CA . GLY A 1 204 ? -2.695 -9.474 15.515 1.00 89.62 204 GLY A CA 1
ATOM 1668 C C . GLY A 1 204 ? -2.980 -9.807 14.061 1.00 89.62 204 GLY A C 1
ATOM 1669 O O . GLY A 1 204 ? -2.403 -10.737 13.496 1.00 89.62 204 GLY A O 1
ATOM 1670 N N . LEU A 1 205 ? -3.878 -9.025 13.470 1.00 92.81 205 LEU A N 1
ATOM 1671 C CA . LEU A 1 205 ? -4.336 -9.166 12.095 1.00 92.81 205 LEU A CA 1
ATOM 1672 C C . LEU A 1 205 ? -4.011 -7.901 11.301 1.00 92.81 205 LEU A C 1
ATOM 1674 O O . LEU A 1 205 ? -4.342 -6.795 11.722 1.00 92.81 205 LEU A O 1
ATOM 1678 N N . LEU A 1 206 ? -3.363 -8.064 10.149 1.00 94.12 206 LEU A N 1
ATOM 1679 C CA . LEU A 1 206 ? -3.103 -6.979 9.209 1.00 94.12 206 LEU A CA 1
ATOM 1680 C C . LEU A 1 206 ? -4.017 -7.142 7.996 1.00 94.12 206 LEU A C 1
ATOM 1682 O O . LEU A 1 206 ? -3.984 -8.178 7.335 1.00 94.12 206 LEU A O 1
ATOM 1686 N N . PHE A 1 207 ? -4.785 -6.101 7.694 1.00 94.50 207 PHE A N 1
ATOM 1687 C CA . PHE A 1 207 ? -5.558 -5.975 6.465 1.00 94.50 207 PHE A CA 1
ATOM 1688 C C . PHE A 1 207 ? -4.850 -5.009 5.519 1.00 94.50 207 PHE A C 1
ATOM 1690 O O . PHE A 1 207 ? -4.669 -3.838 5.850 1.00 94.50 207 PHE A O 1
ATOM 1697 N N . ASP A 1 208 ? -4.453 -5.500 4.347 1.00 93.12 208 ASP A N 1
ATOM 1698 C CA . ASP A 1 208 ? -3.906 -4.683 3.264 1.00 93.12 208 ASP A CA 1
ATOM 1699 C C . ASP A 1 208 ? -5.043 -4.268 2.327 1.00 93.12 208 ASP A C 1
ATOM 1701 O O . ASP A 1 208 ? -5.548 -5.068 1.540 1.00 93.12 208 ASP A O 1
ATOM 1705 N N . ILE A 1 209 ? -5.526 -3.039 2.501 1.00 92.69 209 ILE A N 1
ATOM 1706 C CA . ILE A 1 209 ? -6.755 -2.547 1.885 1.00 92.69 209 ILE A CA 1
ATOM 1707 C C . ILE A 1 209 ? -6.434 -1.999 0.498 1.00 92.69 209 ILE A C 1
ATOM 1709 O O . ILE A 1 209 ? -5.811 -0.947 0.342 1.00 92.69 209 ILE A O 1
ATOM 1713 N N . HIS A 1 210 ? -6.950 -2.702 -0.501 1.00 90.12 210 HIS A N 1
ATOM 1714 C CA . HIS A 1 210 ? -6.900 -2.336 -1.907 1.00 90.12 210 HIS A CA 1
ATOM 1715 C C . HIS A 1 210 ? -8.315 -2.147 -2.453 1.00 90.12 210 HIS A C 1
ATOM 1717 O O . HIS A 1 210 ? -9.276 -2.704 -1.923 1.00 90.12 210 HIS A O 1
ATOM 1723 N N . SER A 1 211 ? -8.448 -1.361 -3.519 1.00 85.06 211 SER A N 1
ATOM 1724 C CA . SER A 1 211 ? -9.689 -1.318 -4.293 1.00 85.06 211 SER A CA 1
ATOM 1725 C C . SER A 1 211 ? -9.530 -2.168 -5.537 1.00 85.06 211 SER A C 1
ATOM 1727 O O . SER A 1 211 ? -8.466 -2.182 -6.154 1.00 85.06 211 SER A O 1
ATOM 1729 N N . GLN A 1 212 ? -10.625 -2.765 -5.965 1.00 75.00 212 GLN A N 1
ATOM 1730 C CA . GLN A 1 212 ? -10.728 -3.443 -7.242 1.00 75.00 212 GLN A CA 1
ATOM 1731 C C . GLN A 1 212 ? -11.868 -2.836 -8.047 1.00 75.00 212 GLN A C 1
ATOM 1733 O O . GLN A 1 212 ? -12.871 -2.401 -7.484 1.00 75.00 212 GLN A O 1
ATOM 1738 N N . ASP A 1 213 ? -11.681 -2.784 -9.359 1.00 66.44 213 ASP A N 1
ATOM 1739 C CA . ASP A 1 213 ? -12.681 -2.308 -10.305 1.00 66.44 213 ASP A CA 1
ATOM 1740 C C . ASP A 1 213 ? -13.129 -3.514 -11.131 1.00 66.44 213 ASP A C 1
ATOM 1742 O O . ASP A 1 213 ? -12.424 -3.953 -12.041 1.00 66.44 213 ASP A O 1
ATOM 1746 N N . HIS A 1 214 ? -14.241 -4.119 -10.719 1.00 65.62 214 HIS A N 1
ATOM 1747 C CA . HIS A 1 214 ? -14.903 -5.205 -11.434 1.00 65.62 214 HIS A CA 1
ATOM 1748 C C . HIS A 1 214 ? -16.418 -4.960 -11.418 1.00 65.62 214 HIS A C 1
ATOM 1750 O O . HIS A 1 214 ? -16.948 -4.317 -10.503 1.00 65.62 214 HIS A O 1
ATOM 1756 N N . GLU A 1 215 ? -17.113 -5.421 -12.457 1.00 63.97 215 GLU A N 1
ATOM 1757 C CA . GLU A 1 215 ? -18.499 -5.030 -12.749 1.00 63.97 215 GLU A CA 1
ATOM 1758 C C . GLU A 1 215 ? -19.482 -5.426 -11.635 1.00 63.97 215 GLU A C 1
ATOM 1760 O O . GLU A 1 215 ? -20.477 -4.740 -11.397 1.00 63.97 215 GLU A O 1
ATOM 1765 N N . GLU A 1 216 ? -19.174 -6.498 -10.909 1.00 72.81 216 GLU A N 1
ATOM 1766 C CA . GLU A 1 216 ? -20.034 -7.118 -9.904 1.00 72.81 216 GLU A CA 1
ATOM 1767 C C . GLU A 1 216 ? -20.000 -6.417 -8.531 1.00 72.81 216 GLU A C 1
ATOM 1769 O O . GLU A 1 216 ? -20.859 -6.694 -7.692 1.00 72.81 216 GLU A O 1
ATOM 1774 N N . ARG A 1 217 ? -19.064 -5.476 -8.306 1.00 65.94 217 ARG A N 1
ATOM 1775 C CA . ARG A 1 217 ? -18.958 -4.628 -7.093 1.00 65.94 217 ARG A CA 1
ATOM 1776 C C . ARG A 1 217 ? -18.941 -5.408 -5.767 1.00 65.94 217 ARG A C 1
ATOM 1778 O O . ARG A 1 217 ? -19.619 -5.035 -4.807 1.00 65.94 217 ARG A O 1
ATOM 1785 N N . TRP A 1 218 ? -18.182 -6.496 -5.700 1.00 72.62 218 TRP A N 1
ATOM 1786 C CA . TRP A 1 218 ? -18.062 -7.312 -4.494 1.00 72.62 218 TRP A CA 1
ATOM 1787 C C . TRP A 1 218 ? -17.038 -6.736 -3.518 1.00 72.62 218 TRP A C 1
ATOM 1789 O O . TRP A 1 218 ? -16.056 -6.102 -3.905 1.00 72.62 218 TRP A O 1
ATOM 1799 N N . VAL A 1 219 ? -17.259 -7.013 -2.231 1.00 66.56 219 VAL A N 1
ATOM 1800 C CA . VAL A 1 219 ? -16.195 -6.941 -1.228 1.00 66.56 219 VAL A CA 1
ATOM 1801 C C . VAL A 1 219 ? -15.477 -8.282 -1.247 1.00 66.56 219 VAL A C 1
ATOM 1803 O O . VAL A 1 219 ? -16.047 -9.301 -0.858 1.00 66.56 219 VAL A O 1
ATOM 1806 N N . GLU A 1 220 ? -14.232 -8.281 -1.704 1.00 71.88 220 GLU A N 1
ATOM 1807 C CA . GLU A 1 220 ? -13.391 -9.473 -1.721 1.00 71.88 220 GLU A CA 1
ATOM 1808 C C . GLU A 1 220 ? -12.422 -9.495 -0.545 1.00 71.88 220 GLU A C 1
ATOM 1810 O O . GLU A 1 220 ? -11.858 -8.475 -0.145 1.00 71.88 220 GLU A O 1
ATOM 1815 N N . LEU A 1 221 ? -12.202 -10.696 -0.011 1.00 71.25 221 LEU A N 1
ATOM 1816 C CA . LEU A 1 221 ? -11.200 -10.951 1.012 1.00 71.25 221 LEU A CA 1
ATOM 1817 C C . LEU A 1 221 ? -10.096 -11.834 0.427 1.00 71.25 221 LEU A C 1
ATOM 1819 O O . LEU A 1 221 ? -10.266 -13.036 0.224 1.00 71.25 221 LEU A O 1
ATOM 1823 N N . GLY A 1 222 ? -8.951 -11.216 0.144 1.00 65.88 222 GLY A N 1
ATOM 1824 C CA . GLY A 1 222 ? -7.772 -11.910 -0.355 1.00 65.88 222 GLY A CA 1
ATOM 1825 C C . GLY A 1 222 ? -6.985 -12.569 0.778 1.00 65.88 222 GLY A C 1
ATOM 1826 O O . GLY A 1 222 ? -6.406 -11.886 1.615 1.00 65.88 222 GLY A O 1
ATOM 1827 N N . TYR A 1 223 ? -6.883 -13.898 0.765 1.00 69.19 223 TYR A N 1
ATOM 1828 C CA . TYR A 1 223 ? -6.101 -14.666 1.750 1.00 69.19 223 TYR A CA 1
ATOM 1829 C C . TYR A 1 223 ? -4.638 -14.909 1.324 1.00 69.19 223 TYR A C 1
ATOM 1831 O O . TYR A 1 223 ? -4.001 -15.850 1.793 1.00 69.19 223 TYR A O 1
ATOM 1839 N N . MET A 1 224 ? -4.106 -14.106 0.391 1.00 67.62 224 MET A N 1
ATOM 1840 C CA . MET A 1 224 ? -2.794 -14.321 -0.252 1.00 67.62 224 MET A CA 1
ATOM 1841 C C . MET A 1 224 ? -2.597 -15.746 -0.811 1.00 67.62 224 MET A C 1
ATOM 1843 O O . MET A 1 224 ? -1.485 -16.274 -0.842 1.00 67.62 224 MET A O 1
ATOM 1847 N N . LEU A 1 225 ? -3.679 -16.379 -1.267 1.00 70.50 225 LEU A N 1
ATOM 1848 C CA . LEU A 1 225 ? -3.640 -17.690 -1.907 1.00 70.50 225 LEU A CA 1
ATOM 1849 C C . LEU A 1 225 ? -3.487 -17.522 -3.418 1.00 70.50 225 LEU A C 1
ATOM 1851 O O . LEU A 1 225 ? -4.172 -16.717 -4.045 1.00 70.50 225 LEU A O 1
ATOM 1855 N N . THR A 1 226 ? -2.597 -18.305 -4.022 1.00 68.12 226 THR A N 1
ATOM 1856 C CA . THR A 1 226 ? -2.505 -18.398 -5.484 1.00 68.12 226 THR A CA 1
ATOM 1857 C C . THR A 1 226 ? -3.759 -19.062 -6.058 1.00 68.12 226 THR A C 1
ATOM 1859 O O . THR A 1 226 ? -4.384 -19.895 -5.400 1.00 68.12 226 THR A O 1
ATOM 1862 N N . SER A 1 227 ? -4.092 -18.789 -7.324 1.00 72.00 227 SER A N 1
ATOM 1863 C CA . SER A 1 227 ? -5.208 -19.464 -8.011 1.00 72.00 227 SER A CA 1
ATOM 1864 C C . SER A 1 227 ? -5.080 -20.990 -7.971 1.00 72.00 227 SER A C 1
ATOM 1866 O O . SER A 1 227 ? -6.078 -21.691 -7.855 1.00 72.00 227 SER A O 1
ATOM 1868 N N . ARG A 1 228 ? -3.841 -21.506 -7.995 1.00 75.50 228 ARG A N 1
ATOM 1869 C CA . ARG A 1 228 ? -3.546 -22.935 -7.839 1.00 75.50 228 ARG A CA 1
ATOM 1870 C C . ARG A 1 228 ? -3.893 -23.460 -6.446 1.00 75.50 228 ARG A C 1
ATOM 1872 O O . ARG A 1 228 ? -4.345 -24.588 -6.342 1.00 75.50 228 ARG A O 1
ATOM 1879 N N . GLN A 1 229 ? -3.657 -22.679 -5.392 1.00 75.38 229 GLN A N 1
ATOM 1880 C CA . GLN A 1 229 ? -4.032 -23.052 -4.024 1.00 75.38 229 GLN A CA 1
ATOM 1881 C C . GLN A 1 229 ? -5.546 -22.991 -3.818 1.00 75.38 229 GLN A C 1
ATOM 1883 O O . GLN A 1 229 ? -6.091 -23.839 -3.131 1.00 75.38 229 GLN A O 1
ATOM 1888 N N . LEU A 1 230 ? -6.239 -22.038 -4.443 1.00 72.44 230 LEU A N 1
ATOM 1889 C CA . LEU A 1 230 ? -7.703 -21.973 -4.390 1.00 72.44 230 LEU A CA 1
ATOM 1890 C C . LEU A 1 230 ? -8.366 -23.133 -5.147 1.00 72.44 230 LEU A C 1
ATOM 1892 O O . LEU A 1 230 ? -9.419 -23.620 -4.738 1.00 72.44 230 LEU A O 1
ATOM 1896 N N . SER A 1 231 ? -7.753 -23.595 -6.240 1.00 77.12 231 SER A N 1
ATOM 1897 C CA . SER A 1 231 ? -8.312 -24.656 -7.079 1.00 77.12 231 SER A CA 1
ATOM 1898 C C . SER A 1 231 ? -8.107 -26.070 -6.536 1.00 77.12 231 SER A C 1
ATOM 1900 O O . SER A 1 231 ? -8.743 -26.994 -7.043 1.00 77.12 231 SER A O 1
ATOM 1902 N N . THR A 1 232 ? -7.278 -26.267 -5.502 1.00 76.44 232 THR A N 1
ATOM 1903 C CA . THR A 1 232 ? -7.103 -27.594 -4.885 1.00 76.44 232 THR A CA 1
ATOM 1904 C C . THR A 1 232 ? -8.361 -28.080 -4.169 1.00 76.44 232 THR A C 1
ATOM 1906 O O . THR A 1 232 ? -8.454 -29.271 -3.887 1.00 76.44 232 THR A O 1
ATOM 1909 N N . LYS A 1 233 ? -9.312 -27.179 -3.860 1.00 69.25 233 LYS A N 1
ATOM 1910 C CA . LYS A 1 233 ? -10.473 -27.427 -2.981 1.00 69.25 233 LYS A CA 1
ATOM 1911 C C . LYS A 1 233 ? -10.088 -27.992 -1.603 1.00 69.25 233 LYS A C 1
ATOM 1913 O O . LYS A 1 233 ? -10.950 -28.467 -0.868 1.00 69.25 233 LYS A O 1
ATOM 1918 N N . ASP A 1 234 ? -8.805 -27.929 -1.251 1.00 68.19 234 ASP A N 1
ATOM 1919 C CA . ASP A 1 234 ? -8.290 -28.294 0.059 1.00 68.19 234 ASP A CA 1
ATOM 1920 C C . ASP A 1 234 ? -8.276 -27.033 0.921 1.00 68.19 234 ASP A C 1
ATOM 1922 O O . ASP A 1 234 ? -7.316 -26.263 0.933 1.00 68.19 234 ASP A O 1
ATOM 1926 N N . TYR A 1 235 ? -9.398 -26.800 1.597 1.00 66.81 235 TYR A N 1
ATOM 1927 C CA . TYR A 1 235 ? -9.570 -25.690 2.533 1.00 66.81 235 TYR A CA 1
ATOM 1928 C C . TYR A 1 235 ? -9.102 -26.053 3.949 1.00 66.81 235 TYR A C 1
ATOM 1930 O O . TYR A 1 235 ? -9.401 -25.331 4.901 1.00 66.81 235 TYR A O 1
ATOM 1938 N N . THR A 1 236 ? -8.384 -27.171 4.115 1.00 60.97 236 THR A N 1
ATOM 1939 C CA . THR A 1 236 ? -7.804 -27.534 5.406 1.00 60.97 236 THR A CA 1
ATOM 1940 C C . THR A 1 236 ? -6.462 -26.828 5.580 1.00 60.97 236 THR A C 1
ATOM 1942 O O . THR A 1 236 ? -5.498 -27.045 4.846 1.00 60.97 236 THR A O 1
ATOM 1945 N N . LEU A 1 237 ? -6.384 -25.940 6.572 1.00 51.12 2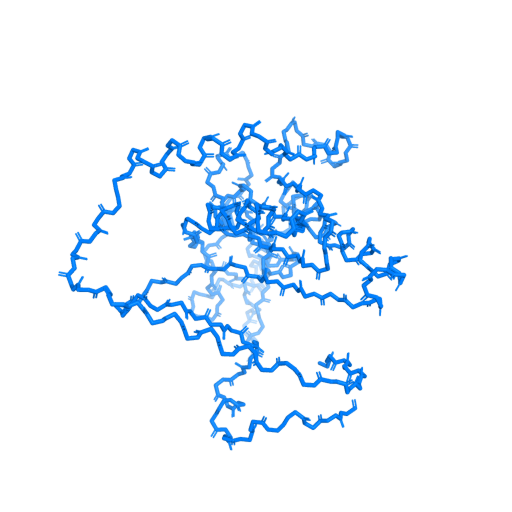37 LEU A N 1
ATOM 1946 C CA . LEU A 1 237 ? -5.114 -25.379 7.022 1.00 51.12 237 LEU A CA 1
ATOM 1947 C C . LEU A 1 237 ? -4.332 -26.494 7.724 1.00 51.12 237 LEU A C 1
ATOM 1949 O O . LEU A 1 237 ? -4.517 -26.734 8.915 1.00 51.12 237 LEU A O 1
ATOM 1953 N N . LYS A 1 238 ? -3.471 -27.206 6.991 1.00 46.28 238 LYS A N 1
ATOM 1954 C CA . LYS A 1 238 ? -2.515 -28.124 7.618 1.00 46.28 238 LYS A CA 1
ATOM 1955 C C . LYS A 1 238 ? -1.476 -27.298 8.369 1.00 46.28 238 LYS A C 1
ATOM 1957 O O . LYS A 1 238 ? -0.729 -26.535 7.760 1.00 46.28 238 LYS A O 1
ATOM 1962 N N . SER A 1 239 ? -1.461 -27.434 9.691 1.00 39.91 239 SER A N 1
ATOM 1963 C CA . SER A 1 239 ? -0.418 -26.883 10.552 1.00 39.91 239 SER A CA 1
ATOM 1964 C C . SER A 1 239 ? 0.924 -27.515 10.177 1.00 39.91 239 SER A C 1
ATOM 1966 O O . SER A 1 239 ? 1.077 -28.731 10.304 1.00 39.91 239 SER A O 1
ATOM 1968 N N . SER A 1 240 ? 1.866 -26.705 9.696 1.00 40.25 240 SER A N 1
ATOM 1969 C CA . SER A 1 240 ? 3.288 -27.051 9.573 1.00 40.25 240 SER A CA 1
ATOM 1970 C C . SER A 1 240 ? 4.068 -26.417 10.710 1.00 40.25 240 SER A C 1
ATOM 1972 O O . SER A 1 240 ? 3.872 -25.188 10.877 1.00 40.25 240 SER A O 1
#

pLDDT: mean 79.52, std 21.02, range [19.89, 97.62]

Radius of gyration: 20.69 Å; chains: 1; bounding box: 59×47×53 Å

Secondary structure (DSSP, 8-state):
---------------------S------HHHHHHHHHHHHHHS-----TTSSS-SS-SEEEE--SSSEEEEE-S---B--SSPPPPSB-EEETT------B--SS--TTTEEE-TTTSB------TTHHHHHHHHHHHHHHHHS---EEEEE-B-TTT--TTS-HHHHHTT-HHHHHHHHHHHHHHHHHHHHHHT-HHHHTT--EEEE------TT-------S--HHHHHT--------